Protein AF-0000000068721969 (afdb_homodimer)

Structure (mmCIF, N/CA/C/O backbone):
data_AF-0000000068721969-model_v1
#
loop_
_entity.id
_entity.type
_entity.pdbx_description
1 polymer 'PadR family transcriptional regulator'
#
loop_
_atom_site.group_PDB
_atom_site.id
_atom_site.type_symbol
_atom_site.label_atom_id
_atom_site.label_alt_id
_atom_site.label_comp_id
_atom_site.label_asym_id
_atom_site.label_entity_id
_atom_site.label_seq_id
_atom_site.pdbx_PDB_ins_code
_atom_site.Cartn_x
_atom_site.Cartn_y
_atom_site.Cartn_z
_atom_site.occupancy
_atom_site.B_iso_or_equiv
_atom_site.auth_seq_id
_atom_site.auth_comp_id
_atom_site.auth_asym_id
_atom_site.auth_atom_id
_atom_site.pdbx_PDB_model_num
ATOM 1 N N . MET A 1 1 ? 1.372 -4.543 -14.047 1 62.53 1 MET A N 1
ATOM 2 C CA . MET A 1 1 ? 2.584 -5.344 -13.906 1 62.53 1 MET A CA 1
ATOM 3 C C . MET A 1 1 ? 2.264 -6.711 -13.305 1 62.53 1 MET A C 1
ATOM 5 O O . MET A 1 1 ? 2.688 -7.738 -13.828 1 62.53 1 MET A O 1
ATOM 9 N N . SER A 1 2 ? 1.197 -6.68 -12.508 1 84.44 2 SER A N 1
ATOM 10 C CA . SER A 1 2 ? 0.923 -7.945 -11.836 1 84.44 2 SER A CA 1
ATOM 11 C C . SER A 1 2 ? 0.173 -8.906 -12.758 1 84.44 2 SER A C 1
ATOM 13 O O . SER A 1 2 ? 0.454 -10.109 -12.766 1 84.44 2 SER A O 1
ATOM 15 N N . MET A 1 3 ? -0.335 -8.258 -13.805 1 93.56 3 MET A N 1
ATOM 16 C CA . MET A 1 3 ? -1.184 -9.117 -14.625 1 93.56 3 MET A CA 1
ATOM 17 C C . MET A 1 3 ? -0.345 -9.938 -15.602 1 93.56 3 MET A C 1
ATOM 19 O O . MET A 1 3 ? -0.594 -11.133 -15.789 1 93.56 3 MET A O 1
ATOM 23 N N . LYS A 1 4 ? 0.625 -9.297 -16.188 1 96.12 4 LYS A N 1
ATOM 24 C CA . LYS A 1 4 ? 1.503 -10.016 -17.094 1 96.12 4 LYS A CA 1
ATOM 25 C C . LYS A 1 4 ? 2.232 -11.148 -16.391 1 96.12 4 LYS A C 1
ATOM 27 O O . LYS A 1 4 ? 2.379 -12.242 -16.953 1 96.12 4 LYS A O 1
ATOM 32 N N . LEU A 1 5 ? 2.658 -10.898 -15.227 1 96.44 5 LEU A N 1
ATOM 33 C CA . LEU A 1 5 ? 3.33 -11.938 -14.453 1 96.44 5 LEU A CA 1
ATOM 34 C C . LEU A 1 5 ? 2.4 -13.117 -14.195 1 96.44 5 LEU A C 1
ATOM 36 O O . LEU A 1 5 ? 2.795 -14.273 -14.375 1 96.44 5 LEU A O 1
ATOM 40 N N . VAL A 1 6 ? 1.178 -12.797 -13.836 1 96.31 6 VAL A N 1
ATOM 41 C CA . VAL A 1 6 ? 0.205 -13.828 -13.5 1 96.31 6 VAL A CA 1
ATOM 42 C C . VAL A 1 6 ? -0.125 -14.656 -14.734 1 96.31 6 VAL A C 1
ATOM 44 O O . VAL A 1 6 ? -0.124 -15.891 -14.688 1 96.31 6 VAL A O 1
ATOM 47 N N . ILE A 1 7 ? -0.288 -13.961 -15.828 1 97.19 7 ILE A N 1
ATOM 48 C CA . ILE A 1 7 ? -0.612 -14.648 -17.078 1 97.19 7 ILE A CA 1
ATOM 49 C C . ILE A 1 7 ? 0.53 -15.586 -17.453 1 97.19 7 ILE A C 1
ATOM 51 O O . ILE A 1 7 ? 0.309 -16.781 -17.719 1 97.19 7 ILE A O 1
ATOM 55 N N . LEU A 1 8 ? 1.706 -15.078 -17.531 1 98 8 LEU A N 1
ATOM 56 C CA . LEU A 1 8 ? 2.871 -15.859 -17.922 1 98 8 LEU A CA 1
ATOM 57 C C . LEU A 1 8 ? 3.105 -17.016 -16.953 1 98 8 LEU A C 1
ATOM 59 O O . LEU A 1 8 ? 3.445 -18.125 -17.375 1 98 8 LEU A O 1
ATOM 63 N N . GLY A 1 9 ? 2.92 -16.719 -15.664 1 97.19 9 GLY A N 1
ATOM 64 C CA . GLY A 1 9 ? 3.059 -17.781 -14.672 1 97.19 9 GLY A CA 1
ATOM 65 C C . GLY A 1 9 ? 2.086 -18.922 -14.875 1 97.19 9 GLY A C 1
ATOM 66 O O . GLY A 1 9 ? 2.469 -20.094 -14.781 1 97.19 9 GLY A O 1
ATOM 67 N N . LEU A 1 10 ? 0.879 -18.609 -15.188 1 97 10 LEU A N 1
ATOM 68 C CA . LEU A 1 10 ? -0.131 -19.641 -15.398 1 97 10 LEU A CA 1
ATOM 69 C C . LEU A 1 10 ? 0.129 -20.391 -16.703 1 97 10 LEU A C 1
ATOM 71 O O . LEU A 1 10 ? -0.095 -21.609 -16.781 1 97 10 LEU A O 1
ATOM 75 N N . LEU A 1 11 ? 0.646 -19.719 -17.703 1 97.81 11 LEU A N 1
ATOM 76 C CA . LEU A 1 11 ? 0.947 -20.375 -18.969 1 97.81 11 LEU A CA 1
ATOM 77 C C . LEU A 1 11 ? 2.145 -21.312 -18.828 1 97.81 11 LEU A C 1
ATOM 79 O O . LEU A 1 11 ? 2.293 -22.25 -19.609 1 97.81 11 LEU A O 1
ATOM 83 N N . LEU A 1 12 ? 3.018 -21.031 -17.906 1 96.94 12 LEU A N 1
ATOM 84 C CA . LEU A 1 12 ? 4.125 -21.938 -17.625 1 96.94 12 LEU A CA 1
ATOM 85 C C . LEU A 1 12 ? 3.609 -23.281 -17.109 1 96.94 12 LEU A C 1
ATOM 87 O O . LEU A 1 12 ? 4.27 -24.312 -17.281 1 96.94 12 LEU A O 1
ATOM 91 N N . GLU A 1 13 ? 2.418 -23.234 -16.5 1 95.75 13 GLU A N 1
ATOM 92 C CA . GLU A 1 13 ? 1.798 -24.469 -16.016 1 95.75 13 GLU A CA 1
ATOM 93 C C . GLU A 1 13 ? 1.143 -25.25 -17.156 1 95.75 13 GLU A C 1
ATOM 95 O O . GLU A 1 13 ? 0.809 -26.422 -17 1 95.75 13 GLU A O 1
ATOM 100 N N . GLY A 1 14 ? 0.93 -24.594 -18.328 1 96.19 14 GLY A N 1
ATOM 101 C CA . GLY A 1 14 ? 0.31 -25.172 -19.5 1 96.19 14 GLY A CA 1
ATOM 102 C C . GLY A 1 14 ? -0.407 -24.156 -20.359 1 96.19 14 GLY A C 1
ATOM 103 O O . GLY A 1 14 ? -0.713 -23.047 -19.906 1 96.19 14 GLY A O 1
ATOM 104 N N . ASP A 1 15 ? -0.637 -24.594 -21.609 1 96.88 15 ASP A N 1
ATOM 105 C CA . ASP A 1 15 ? -1.361 -23.734 -22.531 1 96.88 15 ASP A CA 1
ATOM 106 C C . ASP A 1 15 ? -2.773 -23.453 -22.031 1 96.88 15 ASP A C 1
ATOM 108 O O . ASP A 1 15 ? -3.439 -24.344 -21.5 1 96.88 15 ASP A O 1
ATOM 112 N N . LYS A 1 16 ? -3.168 -22.188 -22.141 1 95.94 16 LYS A N 1
ATOM 113 C CA . LYS A 1 16 ? -4.477 -21.797 -21.625 1 95.94 16 LYS A CA 1
ATOM 114 C C . LYS A 1 16 ? -5.078 -20.672 -22.453 1 95.94 16 LYS A C 1
ATOM 116 O O . LYS A 1 16 ? -4.352 -19.906 -23.094 1 95.94 16 LYS A O 1
ATOM 121 N N . HIS A 1 17 ? -6.359 -20.609 -22.5 1 94.19 17 HIS A N 1
ATOM 122 C CA . HIS A 1 17 ? -7.016 -19.422 -23.047 1 94.19 17 HIS A CA 1
ATOM 123 C C . HIS A 1 17 ? -7.355 -18.438 -21.938 1 94.19 17 HIS A C 1
ATOM 125 O O . HIS A 1 17 ? -7.336 -18.781 -20.75 1 94.19 17 HIS A O 1
ATOM 131 N N . PRO A 1 18 ? -7.645 -17.203 -22.297 1 93.75 18 PRO A N 1
ATOM 132 C CA . PRO A 1 18 ? -7.875 -16.141 -21.328 1 93.75 18 PRO A CA 1
ATOM 133 C C . PRO A 1 18 ? -8.984 -16.484 -20.328 1 93.75 18 PRO A C 1
ATOM 135 O O . PRO A 1 18 ? -8.859 -16.188 -19.141 1 93.75 18 PRO A O 1
ATOM 138 N N . TYR A 1 19 ? -9.945 -17.125 -20.734 1 92.5 19 TYR A N 1
ATOM 139 C CA . TYR A 1 19 ? -11.047 -17.5 -19.859 1 92.5 19 TYR A CA 1
ATOM 140 C C . TYR A 1 19 ? -10.57 -18.453 -18.766 1 92.5 19 TYR A C 1
ATOM 142 O O . TYR A 1 19 ? -10.977 -18.344 -17.609 1 92.5 19 TYR A O 1
ATOM 150 N N . GLU A 1 20 ? -9.883 -19.406 -19.141 1 94.12 20 GLU A N 1
ATOM 151 C CA . GLU A 1 20 ? -9.32 -20.375 -18.188 1 94.12 20 GLU A CA 1
ATOM 152 C C . GLU A 1 20 ? -8.422 -19.672 -17.172 1 94.12 20 GLU A C 1
ATOM 154 O O . GLU A 1 20 ? -8.461 -19.984 -15.984 1 94.12 20 GLU A O 1
ATOM 159 N N . VAL A 1 21 ? -7.637 -18.734 -17.641 1 95.12 21 VAL A N 1
ATOM 160 C CA . VAL A 1 21 ? -6.766 -17.969 -16.766 1 95.12 21 VAL A CA 1
ATOM 161 C C . VAL A 1 21 ? -7.605 -17.203 -15.742 1 95.12 21 VAL A C 1
ATOM 163 O O . VAL A 1 21 ? -7.312 -17.219 -14.547 1 95.12 21 VAL A O 1
ATOM 166 N N . GLN A 1 22 ? -8.594 -16.578 -16.219 1 93.38 22 GLN A N 1
ATOM 167 C CA . GLN A 1 22 ? -9.492 -15.852 -15.328 1 93.38 22 GLN A CA 1
ATOM 168 C C . GLN A 1 22 ? -10.109 -16.766 -14.281 1 93.38 22 GLN A C 1
ATOM 170 O O . GLN A 1 22 ? -10.227 -16.406 -13.117 1 93.38 22 GLN A O 1
ATOM 175 N N . HIS A 1 23 ? -10.484 -17.953 -14.695 1 93.88 23 HIS A N 1
ATOM 176 C CA . HIS A 1 23 ? -11.094 -18.938 -13.812 1 93.88 23 HIS A CA 1
ATOM 177 C C . HIS A 1 23 ? -10.109 -19.375 -12.734 1 93.88 23 HIS A C 1
ATOM 179 O O . HIS A 1 23 ? -10.477 -19.469 -11.555 1 93.88 23 HIS A O 1
ATOM 185 N N . ILE A 1 24 ? -8.906 -19.641 -13.125 1 94.19 24 ILE A N 1
ATOM 186 C CA . ILE A 1 24 ? -7.883 -20.094 -12.188 1 94.19 24 ILE A CA 1
ATOM 187 C C . ILE A 1 24 ? -7.605 -18.984 -11.172 1 94.19 24 ILE A C 1
ATOM 189 O O . ILE A 1 24 ? -7.477 -19.25 -9.977 1 94.19 24 ILE A O 1
ATOM 193 N N . MET A 1 25 ? -7.527 -17.766 -11.609 1 93.56 25 MET A N 1
ATOM 194 C CA . MET A 1 25 ? -7.297 -16.625 -10.711 1 93.56 25 MET A CA 1
ATOM 195 C C . MET A 1 25 ? -8.398 -16.547 -9.664 1 93.56 25 MET A C 1
ATOM 197 O O . MET A 1 25 ? -8.125 -16.266 -8.492 1 93.56 25 MET A O 1
ATOM 201 N N . LYS A 1 26 ? -9.602 -16.797 -10.086 1 91.94 26 LYS A N 1
ATOM 202 C CA . LYS A 1 26 ? -10.742 -16.781 -9.172 1 91.94 26 LYS A CA 1
ATOM 203 C C . LYS A 1 26 ? -10.688 -17.953 -8.195 1 91.94 26 LYS A C 1
ATOM 205 O O . LYS A 1 26 ? -10.898 -17.781 -6.996 1 91.94 26 LYS A O 1
ATOM 210 N N . GLU A 1 27 ? -10.414 -19.078 -8.75 1 91.94 27 GLU A N 1
ATOM 211 C CA . GLU A 1 27 ? -10.352 -20.297 -7.945 1 91.94 27 GLU A CA 1
ATOM 212 C C . GLU A 1 27 ? -9.273 -20.188 -6.867 1 91.94 27 GLU A C 1
ATOM 214 O O . GLU A 1 27 ? -9.477 -20.625 -5.734 1 91.94 27 GLU A O 1
ATOM 219 N N . ARG A 1 28 ? -8.172 -19.562 -7.27 1 90.5 28 ARG A N 1
ATOM 220 C CA . ARG A 1 28 ? -7.055 -19.406 -6.34 1 90.5 28 ARG A CA 1
ATOM 221 C C . ARG A 1 28 ? -7.203 -18.141 -5.512 1 90.5 28 ARG A C 1
ATOM 223 O O . ARG A 1 28 ? -6.301 -17.766 -4.758 1 90.5 28 ARG A O 1
ATOM 230 N N . GLN A 1 29 ? -8.305 -17.438 -5.676 1 90.06 29 GLN A N 1
ATOM 231 C CA . GLN A 1 29 ? -8.641 -16.234 -4.93 1 90.06 29 GLN A CA 1
ATOM 232 C C . GLN A 1 29 ? -7.52 -15.203 -5.008 1 90.06 29 GLN A C 1
ATOM 234 O O . GLN A 1 29 ? -7.219 -14.523 -4.023 1 90.06 29 GLN A O 1
ATOM 239 N N . MET A 1 30 ? -6.895 -15.109 -6.18 1 90.19 30 MET A N 1
ATOM 240 C CA . MET A 1 30 ? -5.754 -14.211 -6.336 1 90.19 30 MET A CA 1
ATOM 241 C C . MET A 1 30 ? -6.195 -12.75 -6.246 1 90.19 30 MET A C 1
ATOM 243 O O . MET A 1 30 ? -5.402 -11.883 -5.875 1 90.19 30 MET A O 1
ATOM 247 N N . ASP A 1 31 ? -7.438 -12.516 -6.465 1 88.12 31 ASP A N 1
ATOM 248 C CA . ASP A 1 31 ? -7.969 -11.156 -6.426 1 88.12 31 ASP A CA 1
ATOM 249 C C . ASP A 1 31 ? -8.008 -10.617 -4.996 1 88.12 31 ASP A C 1
ATOM 251 O O . ASP A 1 31 ? -8.156 -9.414 -4.781 1 88.12 31 ASP A O 1
ATOM 255 N N . CYS A 1 32 ? -7.848 -11.469 -4.066 1 87.44 32 CYS A N 1
ATOM 256 C CA . CYS A 1 32 ? -7.898 -11.07 -2.664 1 87.44 32 CYS A CA 1
ATOM 257 C C . CYS A 1 32 ? -6.559 -10.492 -2.215 1 87.44 32 CYS A C 1
ATOM 259 O O . CYS A 1 32 ? -6.484 -9.812 -1.192 1 87.44 32 CYS A O 1
ATOM 261 N N . TYR A 1 33 ? -5.508 -10.727 -3.041 1 88.88 33 TYR A N 1
ATOM 262 C CA . TYR A 1 33 ? -4.215 -10.266 -2.541 1 88.88 33 TYR A CA 1
ATOM 263 C C . TYR A 1 33 ? -3.357 -9.719 -3.674 1 88.88 33 TYR A C 1
ATOM 265 O O . TYR A 1 33 ? -2.244 -9.242 -3.441 1 88.88 33 TYR A O 1
ATOM 273 N N . ILE A 1 34 ? -3.812 -9.812 -4.863 1 89.56 34 ILE A N 1
ATOM 274 C CA . ILE A 1 34 ? -3.15 -9.195 -6.008 1 89.56 34 ILE A CA 1
ATOM 275 C C . ILE A 1 34 ? -4.078 -8.164 -6.645 1 89.56 34 ILE A C 1
ATOM 277 O O . ILE A 1 34 ? -5.238 -8.461 -6.934 1 89.56 34 ILE A O 1
ATOM 281 N N . LYS A 1 35 ? -3.523 -6.984 -6.82 1 85.31 35 LYS A N 1
ATOM 282 C CA . LYS A 1 35 ? -4.324 -5.902 -7.391 1 85.31 35 LYS A CA 1
ATOM 283 C C . LYS A 1 35 ? -4.273 -5.926 -8.914 1 85.31 35 LYS A C 1
ATOM 285 O O . LYS A 1 35 ? -3.193 -5.852 -9.508 1 85.31 35 LYS A O 1
ATOM 290 N N . TYR A 1 36 ? -5.426 -6.066 -9.562 1 84.06 36 TYR A N 1
ATOM 291 C CA . TYR A 1 36 ? -5.516 -5.918 -11.008 1 84.06 36 TYR A CA 1
ATOM 292 C C . TYR A 1 36 ? -6.809 -5.215 -11.406 1 84.06 36 TYR A C 1
ATOM 294 O O . TYR A 1 36 ? -7.812 -5.297 -10.695 1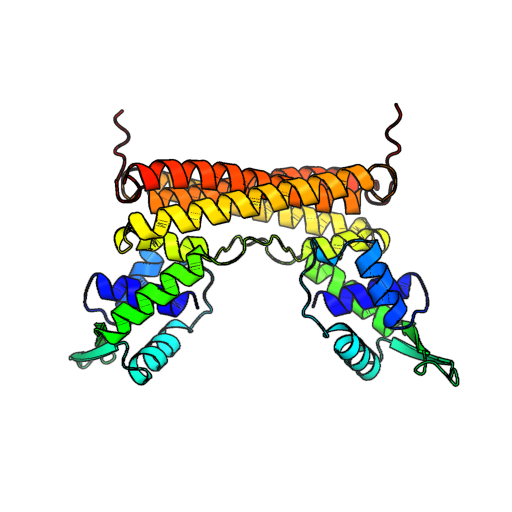 84.06 36 TYR A O 1
ATOM 302 N N . ALA A 1 37 ? -6.699 -4.434 -12.383 1 78.38 37 ALA A N 1
ATOM 303 C CA . ALA A 1 37 ? -7.863 -3.738 -12.922 1 78.38 37 ALA A CA 1
ATOM 304 C C . ALA A 1 37 ? -8.781 -4.703 -13.664 1 78.38 37 ALA A C 1
ATOM 306 O O . ALA A 1 37 ? -8.312 -5.617 -14.344 1 78.38 37 ALA A O 1
ATOM 307 N N . LYS A 1 38 ? -10.117 -4.375 -13.484 1 75.56 38 LYS A N 1
ATOM 308 C CA . LYS A 1 38 ? -11.102 -5.16 -14.219 1 75.56 38 LYS A CA 1
ATOM 309 C C . LYS A 1 38 ? -10.883 -5.043 -15.727 1 75.56 38 LYS A C 1
ATOM 311 O O . LYS A 1 38 ? -10.68 -3.941 -16.25 1 75.56 38 LYS A O 1
ATOM 316 N N . GLY A 1 39 ? -10.805 -6.051 -16.391 1 78.75 39 GLY A N 1
ATOM 317 C CA . GLY A 1 39 ? -10.695 -6.02 -17.844 1 78.75 39 GLY A CA 1
ATOM 318 C C . GLY A 1 39 ? -9.258 -5.965 -18.328 1 78.75 39 GLY A C 1
ATOM 319 O O . GLY A 1 39 ? -9.008 -5.93 -19.531 1 78.75 39 GLY A O 1
ATOM 320 N N . SER A 1 40 ? -8.367 -5.91 -17.469 1 88.44 40 SER A N 1
ATOM 321 C CA . SER A 1 40 ? -6.973 -5.773 -17.875 1 88.44 40 SER A CA 1
ATOM 322 C C . SER A 1 40 ? -6.43 -7.082 -18.438 1 88.44 40 SER A C 1
ATOM 324 O O . SER A 1 40 ? -5.398 -7.094 -19.109 1 88.44 40 SER A O 1
ATOM 326 N N . LEU A 1 41 ? -7.098 -8.102 -18.203 1 92.88 41 LEU A N 1
ATOM 327 C CA . LEU A 1 41 ? -6.602 -9.422 -18.562 1 92.88 41 LEU A CA 1
ATOM 328 C C . LEU A 1 41 ? -6.445 -9.555 -20.062 1 92.88 41 LEU A C 1
ATOM 330 O O . LEU A 1 41 ? -5.375 -9.922 -20.562 1 92.88 41 LEU A O 1
ATOM 334 N N . TYR A 1 42 ? -7.445 -9.25 -20.797 1 91.31 42 TYR A N 1
ATOM 335 C CA . TYR A 1 42 ? -7.43 -9.43 -22.25 1 91.31 42 TYR A CA 1
ATOM 336 C C . TYR A 1 42 ? -6.438 -8.477 -22.891 1 91.31 42 TYR A C 1
ATOM 338 O O . TYR A 1 42 ? -5.754 -8.852 -23.859 1 91.31 42 TYR A O 1
ATOM 346 N N . TYR A 1 43 ? -6.426 -7.336 -22.375 1 93.62 43 TYR A N 1
ATOM 347 C CA . TYR A 1 43 ? -5.438 -6.379 -22.859 1 93.62 43 TYR A CA 1
ATOM 348 C C . TYR A 1 43 ? -4.02 -6.891 -22.625 1 93.62 43 TYR A C 1
ATOM 350 O O . TYR A 1 43 ? -3.156 -6.762 -23.5 1 93.62 43 TYR A O 1
ATOM 358 N N . ALA A 1 44 ? -3.805 -7.391 -21.516 1 96.12 44 ALA A N 1
ATOM 359 C CA . ALA A 1 44 ? -2.488 -7.934 -21.188 1 96.12 44 ALA A CA 1
ATOM 360 C C . ALA A 1 44 ? -2.127 -9.086 -22.125 1 96.12 44 ALA A C 1
ATOM 362 O O . ALA A 1 44 ? -0.978 -9.211 -22.547 1 96.12 44 ALA A O 1
ATOM 363 N N . PHE A 1 45 ? -3.076 -9.93 -22.469 1 95.62 45 PHE A N 1
ATOM 364 C CA . PHE A 1 45 ? -2.844 -11 -23.438 1 95.62 45 PHE A CA 1
ATOM 365 C C . PHE A 1 45 ? -2.424 -10.438 -24.781 1 95.62 45 PHE A C 1
ATOM 367 O O . PHE A 1 45 ? -1.479 -10.93 -25.406 1 95.62 45 PHE A O 1
ATOM 374 N N . GLU A 1 46 ? -3.168 -9.469 -25.203 1 94.5 46 GLU A N 1
ATOM 375 C CA . GLU A 1 46 ? -2.855 -8.836 -26.484 1 94.5 46 GLU A CA 1
ATOM 376 C C . GLU A 1 46 ? -1.437 -8.273 -26.484 1 94.5 46 GLU A C 1
ATOM 378 O O . GLU A 1 46 ? -0.688 -8.461 -27.438 1 94.5 46 GLU A O 1
ATOM 383 N N . GLN A 1 47 ? -1.062 -7.578 -25.438 1 96.88 47 GLN A N 1
ATOM 384 C CA . GLN A 1 47 ? 0.264 -6.98 -25.328 1 96.88 47 GLN A CA 1
ATOM 385 C C . GLN A 1 47 ? 1.351 -8.055 -25.328 1 96.88 47 GLN A C 1
ATOM 387 O O . GLN A 1 47 ? 2.381 -7.898 -25.984 1 96.88 47 GLN A O 1
ATOM 392 N N . LEU A 1 48 ? 1.133 -9.117 -24.594 1 97.88 48 LEU A N 1
ATOM 393 C CA . LEU A 1 48 ? 2.105 -10.203 -24.5 1 97.88 48 LEU A CA 1
ATOM 394 C C . LEU A 1 48 ? 2.287 -10.883 -25.859 1 97.88 48 LEU A C 1
ATOM 396 O O . LEU A 1 48 ? 3.398 -11.281 -26.219 1 97.88 48 LEU A O 1
ATOM 400 N N . GLU A 1 49 ? 1.208 -11.062 -26.594 1 96.81 49 GLU A N 1
ATOM 401 C CA . GLU A 1 49 ? 1.28 -11.641 -27.938 1 96.81 49 GLU A CA 1
ATOM 402 C C . GLU A 1 49 ? 2.068 -10.742 -28.875 1 96.81 49 GLU A C 1
ATOM 404 O O . GLU A 1 49 ? 2.934 -11.211 -29.625 1 96.81 49 GLU A O 1
ATOM 409 N N . LYS A 1 50 ? 1.745 -9.453 -28.828 1 96.94 50 LYS A N 1
ATOM 410 C CA . LYS A 1 50 ? 2.426 -8.477 -29.672 1 96.94 50 LYS A CA 1
ATOM 411 C C . LYS A 1 50 ? 3.924 -8.453 -29.375 1 96.94 50 LYS A C 1
ATOM 413 O O . LYS A 1 50 ? 4.734 -8.242 -30.281 1 96.94 50 LYS A O 1
ATOM 418 N N . GLN A 1 51 ? 4.324 -8.688 -28.125 1 96.94 51 GLN A N 1
ATOM 419 C CA . GLN A 1 51 ? 5.715 -8.664 -27.703 1 96.94 51 GLN A CA 1
ATOM 420 C C . GLN A 1 51 ? 6.41 -9.992 -28.016 1 96.94 51 GLN A C 1
ATOM 422 O O . GLN A 1 51 ? 7.613 -10.133 -27.797 1 96.94 51 GLN A O 1
ATOM 427 N N . GLY A 1 52 ? 5.613 -10.977 -28.484 1 97.56 52 GLY A N 1
ATOM 428 C CA . GLY A 1 52 ? 6.168 -12.273 -28.812 1 97.56 52 GLY A CA 1
ATOM 429 C C . GLY A 1 52 ? 6.398 -13.156 -27.594 1 97.56 52 GLY A C 1
ATOM 430 O O . GLY A 1 52 ? 7.109 -14.156 -27.672 1 97.56 52 GLY A O 1
ATOM 431 N N . ALA A 1 53 ? 5.859 -12.773 -26.438 1 98.38 53 ALA A N 1
ATOM 432 C CA . ALA A 1 53 ? 6.043 -13.531 -25.203 1 98.38 53 ALA A CA 1
ATOM 433 C C . ALA A 1 53 ? 5.133 -14.75 -25.172 1 98.38 53 ALA A C 1
ATOM 435 O O . ALA A 1 53 ? 5.406 -15.719 -24.469 1 98.38 53 ALA A O 1
ATOM 436 N N . ILE A 1 54 ? 3.988 -14.625 -25.922 1 98.12 54 ILE A N 1
ATOM 437 C CA . ILE A 1 54 ? 3.08 -15.758 -26.078 1 98.12 54 ILE A CA 1
ATOM 438 C C . ILE A 1 54 ? 2.648 -15.867 -27.547 1 98.12 54 ILE A C 1
ATOM 440 O O . ILE A 1 54 ? 2.787 -14.906 -28.312 1 98.12 54 ILE A O 1
ATOM 444 N N . HIS A 1 55 ? 2.225 -17.016 -28 1 96.38 55 HIS A N 1
ATOM 445 C CA . HIS A 1 55 ? 1.682 -17.188 -29.344 1 96.38 55 HIS A CA 1
ATOM 446 C C . HIS A 1 55 ? 0.434 -18.062 -29.328 1 96.38 55 HIS A C 1
ATOM 448 O O . HIS A 1 55 ? 0.219 -18.828 -28.375 1 96.38 55 HIS A O 1
ATOM 454 N N . ILE A 1 56 ? -0.337 -17.891 -30.359 1 93 56 ILE A N 1
ATOM 455 C CA . ILE A 1 56 ? -1.575 -18.656 -30.5 1 93 56 ILE A CA 1
ATOM 456 C C . ILE A 1 56 ? -1.264 -20.047 -31.016 1 93 56 ILE A C 1
ATOM 458 O O . ILE A 1 56 ? -0.525 -20.219 -31.984 1 93 56 ILE A O 1
ATOM 462 N N . THR A 1 57 ? -1.699 -21.016 -30.328 1 87.75 57 THR A N 1
ATOM 463 C CA . THR A 1 57 ? -1.492 -22.391 -30.797 1 87.75 57 THR A CA 1
ATOM 464 C C . THR A 1 57 ? -2.727 -22.906 -31.531 1 87.75 57 THR A C 1
ATOM 466 O O . THR A 1 57 ? -2.607 -23.625 -32.531 1 87.75 57 THR A O 1
ATOM 469 N N . ASN A 1 58 ? -3.906 -22.688 -30.969 1 81.69 58 ASN A N 1
ATOM 470 C CA . ASN A 1 58 ? -5.145 -23.203 -31.547 1 81.69 58 ASN A CA 1
ATOM 471 C C . ASN A 1 58 ? -6.312 -22.25 -31.312 1 81.69 58 ASN A C 1
ATOM 473 O O . ASN A 1 58 ? -6.332 -21.516 -30.328 1 81.69 58 ASN A O 1
ATOM 477 N N . VAL A 1 59 ? -7.004 -22.047 -32.375 1 76.56 59 VAL A N 1
ATOM 478 C CA . VAL A 1 59 ? -8.25 -21.312 -32.219 1 76.56 59 VAL A CA 1
ATOM 479 C C . VAL A 1 59 ? -9.438 -22.266 -32.344 1 76.56 59 VAL A C 1
ATOM 481 O O . VAL A 1 59 ? -9.609 -22.922 -33.375 1 76.56 59 VAL A O 1
ATOM 484 N N . ILE A 1 60 ? -9.977 -22.641 -31.188 1 70.69 60 ILE A N 1
ATOM 485 C CA . ILE A 1 60 ? -11.133 -23.531 -31.219 1 70.69 60 ILE A CA 1
ATOM 486 C C . ILE A 1 60 ? -12.398 -22.719 -31.469 1 70.69 60 ILE A C 1
ATOM 488 O O . ILE A 1 60 ? -12.727 -21.812 -30.703 1 70.69 60 ILE A O 1
ATOM 492 N N . ARG A 1 61 ? -12.906 -22.828 -32.656 1 66.44 61 ARG A N 1
ATOM 493 C CA . ARG A 1 61 ? -14.117 -22.141 -33.094 1 66.44 61 ARG A CA 1
ATOM 494 C C . ARG A 1 61 ? -15.359 -22.938 -32.75 1 66.44 61 ARG A C 1
ATOM 496 O O . ARG A 1 61 ? -15.398 -24.156 -32.969 1 66.44 61 ARG A O 1
ATOM 503 N N . ASP A 1 62 ? -15.867 -22.625 -31.656 1 61.28 62 ASP A N 1
ATOM 504 C CA . ASP A 1 62 ? -17.156 -23.266 -31.422 1 61.28 62 ASP A CA 1
ATOM 505 C C . ASP A 1 62 ? -18.312 -22.406 -31.906 1 61.28 62 ASP A C 1
ATOM 507 O O . ASP A 1 62 ? -18.219 -21.172 -31.922 1 61.28 62 ASP A O 1
ATOM 511 N N . THR A 1 63 ? -19.172 -23.031 -32.688 1 61.09 63 THR A N 1
ATOM 512 C CA . THR A 1 63 ? -20.328 -22.406 -33.312 1 61.09 63 THR A CA 1
ATOM 513 C C . THR A 1 63 ? -21.094 -21.562 -32.312 1 61.09 63 THR A C 1
ATOM 515 O O . THR A 1 63 ? -21.703 -20.547 -32.688 1 61.09 63 THR A O 1
ATOM 518 N N . ASN A 1 64 ? -21.172 -22.016 -31.094 1 60.88 64 ASN A N 1
ATOM 519 C CA . ASN A 1 64 ? -22.094 -21.359 -30.172 1 60.88 64 ASN A CA 1
ATOM 520 C C . ASN A 1 64 ? -21.344 -20.609 -29.078 1 60.88 64 ASN A C 1
ATOM 522 O O . ASN A 1 64 ? -21.953 -20.141 -28.109 1 60.88 64 ASN A O 1
ATOM 526 N N . ARG A 1 65 ? -19.953 -20.812 -29.141 1 58.31 65 ARG A N 1
ATOM 527 C CA . ARG A 1 65 ? -19.219 -20.094 -28.109 1 58.31 65 ARG A CA 1
ATOM 528 C C . ARG A 1 65 ? -18.078 -19.281 -28.719 1 58.31 65 ARG A C 1
ATOM 530 O O . ARG A 1 65 ? -17.594 -19.609 -29.797 1 58.31 65 ARG A O 1
ATOM 537 N N . PRO A 1 66 ? -17.875 -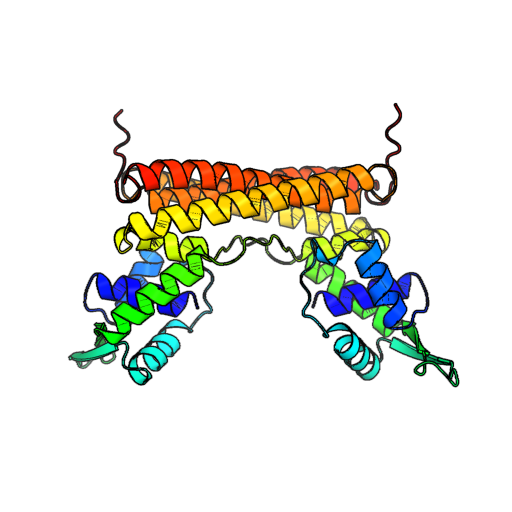18.109 -28.219 1 59.56 66 PRO A N 1
ATOM 538 C CA . PRO A 1 66 ? -16.75 -17.312 -28.703 1 59.56 66 PRO A CA 1
ATOM 539 C C . PRO A 1 66 ? -15.484 -18.141 -28.922 1 59.56 66 PRO A C 1
ATOM 541 O O . PRO A 1 66 ? -15.289 -19.156 -28.25 1 59.56 66 PRO A O 1
ATOM 544 N N . ASP A 1 67 ? -14.797 -17.859 -30.031 1 64.5 67 ASP A N 1
ATOM 545 C CA . ASP A 1 67 ? -13.547 -18.516 -30.359 1 64.5 67 ASP A CA 1
ATOM 546 C C . ASP A 1 67 ? -12.617 -18.578 -29.156 1 64.5 67 ASP A C 1
ATOM 548 O O . ASP A 1 67 ? -12.484 -17.594 -28.422 1 64.5 67 ASP A O 1
ATOM 552 N N . LYS A 1 68 ? -12.398 -19.766 -28.656 1 79.44 68 LYS A N 1
ATOM 553 C CA . LYS A 1 68 ? -11.422 -19.938 -27.578 1 79.44 68 LYS A CA 1
ATOM 554 C C . LYS A 1 68 ? -10 -20.016 -28.141 1 79.44 68 LYS A C 1
ATOM 556 O O . LYS A 1 68 ? -9.656 -20.953 -28.859 1 79.44 68 LYS A O 1
ATOM 561 N N . THR A 1 69 ? -9.281 -18.984 -28.078 1 89 69 THR A N 1
ATOM 562 C CA . THR A 1 69 ? -7.891 -18.891 -28.5 1 89 69 THR A CA 1
ATOM 563 C C . THR A 1 69 ? -6.965 -19.422 -27.406 1 89 69 THR A C 1
ATOM 565 O O . THR A 1 69 ? -6.984 -18.922 -26.266 1 89 69 THR A O 1
ATOM 568 N N . ILE A 1 70 ? -6.27 -20.5 -27.719 1 94.94 70 ILE A N 1
ATOM 569 C CA . ILE A 1 70 ? -5.332 -21.094 -26.766 1 94.94 70 ILE A CA 1
ATOM 570 C C . ILE A 1 70 ? -3.943 -20.484 -26.969 1 94.94 70 ILE A C 1
ATOM 572 O O . ILE A 1 70 ? -3.455 -20.406 -28.094 1 94.94 70 ILE A O 1
ATOM 576 N N . PHE A 1 71 ? -3.328 -20.094 -25.828 1 97.12 71 PHE A N 1
ATOM 577 C CA . PHE A 1 71 ? -2.027 -19.438 -25.906 1 97.12 71 PHE A CA 1
ATOM 578 C C . PHE A 1 71 ? -0.944 -20.328 -25.297 1 97.12 71 PHE A C 1
ATOM 580 O O . PHE A 1 71 ? -1.192 -21.031 -24.312 1 97.12 71 PHE A O 1
ATOM 587 N N . HIS A 1 72 ? 0.242 -20.266 -25.969 1 97.62 72 HIS A N 1
ATOM 588 C CA . HIS A 1 72 ? 1.46 -20.922 -25.5 1 97.62 72 HIS A CA 1
ATOM 589 C C . HIS A 1 72 ? 2.537 -19.891 -25.172 1 97.62 72 HIS A C 1
ATOM 591 O O . HIS A 1 72 ? 2.725 -18.922 -25.906 1 97.62 72 HIS A O 1
ATOM 597 N N . ILE A 1 73 ? 3.188 -20.078 -24.047 1 98.06 73 ILE A N 1
ATOM 598 C CA . ILE A 1 73 ? 4.281 -19.188 -23.672 1 98.06 73 ILE A CA 1
ATOM 599 C C . ILE A 1 73 ? 5.531 -19.531 -24.484 1 98.06 73 ILE A C 1
ATOM 601 O O . ILE A 1 73 ? 5.844 -20.703 -24.688 1 98.06 73 ILE A O 1
ATOM 605 N N . THR A 1 74 ? 6.25 -18.547 -24.969 1 98.19 74 THR A N 1
ATOM 606 C CA . THR A 1 74 ? 7.473 -18.719 -25.75 1 98.19 74 THR A CA 1
ATOM 607 C C . THR A 1 74 ? 8.703 -18.656 -24.844 1 98.19 74 THR A C 1
ATOM 609 O O . THR A 1 74 ? 8.578 -18.438 -23.641 1 98.19 74 THR A O 1
ATOM 612 N N . GLU A 1 75 ? 9.898 -18.906 -25.531 1 98 75 GLU A N 1
ATOM 613 C CA . GLU A 1 75 ? 11.141 -18.734 -24.781 1 98 75 GLU A CA 1
ATOM 614 C C . GLU A 1 75 ? 11.32 -17.281 -24.328 1 98 75 GLU A C 1
ATOM 616 O O . GLU A 1 75 ? 11.805 -17.031 -23.219 1 98 75 GLU A O 1
ATOM 621 N N . GLU A 1 76 ? 10.891 -16.422 -25.141 1 97.88 76 GLU A N 1
ATOM 622 C CA . GLU A 1 76 ? 10.93 -15.008 -24.781 1 97.88 76 GLU A CA 1
ATOM 623 C C . GLU A 1 76 ? 9.984 -14.719 -23.609 1 97.88 76 GLU A C 1
ATOM 625 O O . GLU A 1 76 ? 10.297 -13.906 -22.734 1 97.88 76 GLU A O 1
ATOM 630 N N . GLY A 1 77 ? 8.859 -15.359 -23.594 1 98.19 77 GLY A N 1
ATOM 631 C CA . GLY A 1 77 ? 7.91 -15.219 -22.5 1 98.19 77 GLY A CA 1
ATOM 632 C C . GLY A 1 77 ? 8.453 -15.742 -21.172 1 98.19 77 GLY A C 1
ATOM 633 O O . GLY A 1 77 ? 8.227 -15.133 -20.125 1 98.19 77 GLY A O 1
ATOM 634 N N . LYS A 1 78 ? 9.188 -16.828 -21.297 1 97.56 78 LYS A N 1
ATOM 635 C CA . LYS A 1 78 ? 9.789 -17.406 -20.094 1 97.56 78 LYS A CA 1
ATOM 636 C C . LYS A 1 78 ? 10.828 -16.453 -19.5 1 97.56 78 LYS A C 1
ATOM 638 O O . LYS A 1 78 ? 10.883 -16.266 -18.281 1 97.56 78 LYS A O 1
ATOM 643 N N . LYS A 1 79 ? 11.57 -15.844 -20.359 1 96.75 79 LYS A N 1
ATOM 644 C CA . LYS A 1 79 ? 12.562 -14.867 -19.922 1 96.75 79 LYS A CA 1
ATOM 645 C C . LYS A 1 79 ? 11.891 -13.648 -19.297 1 96.75 79 LYS A C 1
ATOM 647 O O . LYS A 1 79 ? 12.328 -13.156 -18.25 1 96.75 79 LYS A O 1
ATOM 652 N N . LEU A 1 80 ? 10.867 -13.227 -19.922 1 97.25 80 LEU A N 1
ATOM 653 C CA . LEU A 1 80 ? 10.117 -12.086 -19.422 1 97.25 80 LEU A CA 1
ATOM 654 C C . LEU A 1 80 ? 9.508 -12.406 -18.047 1 97.25 80 LEU A C 1
ATOM 656 O O . LEU A 1 80 ? 9.555 -11.578 -17.141 1 97.25 80 LEU A O 1
ATOM 660 N N . PHE A 1 81 ? 8.984 -13.609 -17.953 1 97.31 81 PHE A N 1
ATOM 661 C CA . PHE A 1 81 ? 8.422 -14.055 -16.672 1 97.31 81 PHE A CA 1
ATOM 662 C C . PHE A 1 81 ? 9.453 -13.953 -15.562 1 97.31 81 PHE A C 1
ATOM 664 O O . PHE A 1 81 ? 9.172 -13.391 -14.5 1 97.31 81 PHE A O 1
ATOM 671 N N . HIS A 1 82 ? 10.562 -14.453 -15.859 1 95.25 82 HIS A N 1
ATOM 672 C CA . HIS A 1 82 ? 11.617 -14.469 -14.844 1 95.25 82 HIS A CA 1
ATOM 673 C C . HIS A 1 82 ? 12.023 -13.055 -14.453 1 95.25 82 HIS A C 1
ATOM 675 O O . HIS A 1 82 ? 12.203 -12.766 -13.266 1 95.25 82 HIS A O 1
ATOM 681 N N . THR A 1 83 ? 12.133 -12.25 -15.398 1 94.81 83 THR A N 1
ATOM 682 C CA . THR A 1 83 ? 12.492 -10.859 -15.148 1 94.81 83 THR A CA 1
ATOM 683 C C . THR A 1 83 ? 11.43 -10.172 -14.289 1 94.81 83 THR A C 1
ATOM 685 O O . THR A 1 83 ? 11.758 -9.492 -13.32 1 94.81 83 THR A O 1
ATOM 688 N N . LEU A 1 84 ? 10.172 -10.375 -14.633 1 95.81 84 LEU A N 1
ATOM 689 C CA . LEU A 1 84 ? 9.07 -9.766 -13.891 1 95.81 84 LEU A CA 1
ATOM 690 C C . LEU A 1 84 ? 9.008 -10.312 -12.469 1 95.81 84 LEU A C 1
ATOM 692 O O . LEU A 1 84 ? 8.75 -9.562 -11.523 1 95.81 84 LEU A O 1
ATOM 696 N N . LEU A 1 85 ? 9.203 -11.586 -12.383 1 95.12 85 LEU A N 1
ATOM 697 C CA . LEU A 1 85 ? 9.164 -12.242 -11.078 1 95.12 85 LEU A CA 1
ATOM 698 C C . LEU A 1 85 ? 10.195 -11.633 -10.133 1 95.12 85 LEU A C 1
ATOM 700 O O . LEU A 1 85 ? 9.859 -11.242 -9.016 1 95.12 85 LEU A O 1
ATOM 704 N N . LEU A 1 86 ? 11.398 -11.492 -10.586 1 93.31 86 LEU A N 1
ATOM 705 C CA . LEU A 1 86 ? 12.469 -10.93 -9.766 1 93.31 86 LEU A CA 1
ATOM 706 C C . LEU A 1 86 ? 12.188 -9.469 -9.43 1 93.31 86 LEU A C 1
ATOM 708 O O . LEU A 1 86 ? 12.445 -9.023 -8.305 1 93.31 86 LEU A O 1
ATOM 712 N N . LYS A 1 87 ? 11.688 -8.789 -10.367 1 94.31 87 LYS A N 1
ATOM 713 C CA . LYS A 1 87 ? 11.352 -7.387 -10.141 1 94.31 87 LYS A CA 1
ATOM 714 C C . LYS A 1 87 ? 10.32 -7.246 -9.023 1 94.31 87 LYS A C 1
ATOM 716 O O . LYS A 1 87 ? 10.414 -6.344 -8.195 1 94.31 87 LYS A O 1
ATOM 721 N N . GLN A 1 88 ? 9.328 -8.109 -9.008 1 93.69 88 GLN A N 1
ATOM 722 C CA . GLN A 1 88 ? 8.297 -8.07 -7.973 1 93.69 88 GLN A CA 1
ATOM 723 C C . GLN A 1 88 ? 8.883 -8.422 -6.605 1 93.69 88 GLN A C 1
ATOM 725 O O . GLN A 1 88 ? 8.5 -7.84 -5.59 1 93.69 88 GLN A O 1
ATOM 730 N N . PHE A 1 89 ? 9.812 -9.328 -6.57 1 93.5 89 PHE A N 1
ATOM 731 C CA . PHE A 1 89 ? 10.477 -9.672 -5.32 1 93.5 89 PHE A CA 1
ATOM 732 C C . PHE A 1 89 ? 11.336 -8.516 -4.824 1 93.5 89 PHE A C 1
ATOM 734 O O . PHE A 1 89 ? 11.414 -8.266 -3.619 1 93.5 89 PHE A O 1
ATOM 741 N N . GLU A 1 90 ? 11.859 -7.797 -5.711 1 93.31 90 GLU A N 1
ATOM 742 C CA . GLU A 1 90 ? 12.812 -6.742 -5.383 1 93.31 90 GLU A CA 1
ATOM 743 C C . GLU A 1 90 ? 12.094 -5.438 -5.043 1 93.31 90 GLU A C 1
ATOM 745 O O . GLU A 1 90 ? 12.695 -4.52 -4.484 1 93.31 90 GLU A O 1
ATOM 750 N N . ALA A 1 91 ? 10.859 -5.406 -5.445 1 91.69 91 ALA A N 1
ATOM 751 C CA . ALA A 1 91 ? 10.125 -4.16 -5.246 1 91.69 91 ALA A CA 1
ATOM 752 C C . ALA A 1 91 ? 10.195 -3.711 -3.789 1 91.69 91 ALA A C 1
ATOM 754 O O . ALA A 1 91 ? 10.125 -4.535 -2.875 1 91.69 91 ALA A O 1
ATOM 755 N N . LYS A 1 92 ? 10.328 -2.375 -3.553 1 85.25 92 LYS A N 1
ATOM 756 C CA . LYS A 1 92 ? 10.438 -1.82 -2.207 1 85.25 92 LYS A CA 1
ATOM 757 C C . LYS A 1 92 ? 9.117 -1.951 -1.448 1 85.25 92 LYS A C 1
ATOM 759 O O . LYS A 1 92 ? 8.047 -1.927 -2.051 1 85.25 92 LYS A O 1
ATOM 764 N N . ASN A 1 93 ? 9.344 -2.268 -0.175 1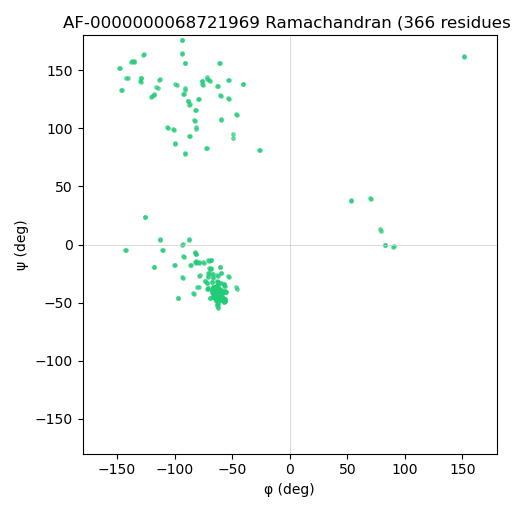 77.44 93 ASN A N 1
ATOM 765 C CA . ASN A 1 93 ? 8.203 -2.354 0.731 1 77.44 93 ASN A CA 1
ATOM 766 C C . ASN A 1 93 ? 7.922 -1.017 1.409 1 77.44 93 ASN A C 1
ATOM 768 O O . ASN A 1 93 ? 8.617 -0.637 2.354 1 77.44 93 ASN A O 1
ATOM 772 N N . GLN A 1 94 ? 7.305 -0.091 0.718 1 76 94 GLN A N 1
ATOM 773 C CA . GLN A 1 94 ? 6.93 1.145 1.396 1 76 94 GLN A CA 1
ATOM 774 C C . GLN A 1 94 ? 5.465 1.109 1.83 1 76 94 GLN A C 1
ATOM 776 O O . GLN A 1 94 ? 4.625 0.525 1.146 1 76 94 GLN A O 1
ATOM 781 N N . ILE A 1 95 ? 5.352 1.6 3.037 1 86.94 95 ILE A N 1
ATOM 782 C CA . ILE A 1 95 ? 4.016 1.614 3.619 1 86.94 95 ILE A CA 1
ATOM 783 C C . ILE A 1 95 ? 3.416 3.014 3.504 1 86.94 95 ILE A C 1
ATOM 785 O O . ILE A 1 95 ? 3.84 3.938 4.203 1 86.94 95 ILE A O 1
ATOM 789 N N . TYR A 1 96 ? 2.629 3.191 2.539 1 87.75 96 TYR A N 1
ATOM 790 C CA . TYR A 1 96 ? 1.866 4.422 2.352 1 87.75 96 TYR A CA 1
ATOM 791 C C . TYR A 1 96 ? 0.369 4.141 2.363 1 87.75 96 TYR A C 1
ATOM 793 O O . TYR A 1 96 ? -0.1 3.207 1.706 1 87.75 96 TYR A O 1
ATOM 801 N N . LYS A 1 97 ? -0.277 4.859 3.156 1 91.31 97 LYS A N 1
ATOM 802 C CA . LYS A 1 97 ? -1.731 4.738 3.189 1 91.31 97 LYS A CA 1
ATOM 803 C C . LYS A 1 97 ? -2.4 6.105 3.074 1 91.31 97 LYS A C 1
ATOM 805 O O . LYS A 1 97 ? -1.941 7.078 3.674 1 91.31 97 LYS A O 1
ATOM 810 N N . PRO A 1 98 ? -3.477 6.129 2.404 1 91.69 98 PRO A N 1
ATOM 811 C CA . PRO A 1 98 ? -4.199 7.395 2.246 1 91.69 98 PRO A CA 1
ATOM 812 C C . PRO A 1 98 ? -4.566 8.031 3.584 1 91.69 98 PRO A C 1
ATOM 814 O O . PRO A 1 98 ? -4.504 9.258 3.729 1 91.69 98 PRO A O 1
ATOM 817 N N . ILE A 1 99 ? -4.848 7.32 4.535 1 94.31 99 ILE A N 1
ATOM 818 C CA . ILE A 1 99 ? -5.348 7.832 5.809 1 94.31 99 ILE A CA 1
ATOM 819 C C . ILE A 1 99 ? -4.234 8.578 6.535 1 94.31 99 ILE A C 1
ATOM 821 O O . ILE A 1 99 ? -4.5 9.422 7.402 1 94.31 99 ILE A O 1
ATOM 825 N N . TYR A 1 100 ? -2.941 8.344 6.207 1 94.5 100 TYR A N 1
ATOM 826 C CA . TYR A 1 100 ? -1.842 9.031 6.871 1 94.5 100 TYR A CA 1
ATOM 827 C C . TYR A 1 100 ? -1.844 10.516 6.531 1 94.5 100 TYR A C 1
ATOM 829 O O . TYR A 1 100 ? -1.66 11.359 7.41 1 94.5 100 TYR A O 1
ATOM 837 N N . SER A 1 101 ? -2.1 10.82 5.312 1 93.12 101 SER A N 1
ATOM 838 C CA . SER A 1 101 ? -2.176 12.219 4.906 1 93.12 101 SER A CA 1
ATOM 839 C C . SER A 1 101 ? -3.354 12.93 5.57 1 93.12 101 SER A C 1
ATOM 841 O O . SER A 1 101 ? -3.232 14.078 5.996 1 93.12 101 SER A O 1
ATOM 843 N N . ALA A 1 102 ? -4.418 12.195 5.66 1 93.56 102 ALA A N 1
ATOM 844 C CA . ALA A 1 102 ? -5.602 12.758 6.297 1 93.56 102 ALA A CA 1
ATOM 845 C C . ALA A 1 102 ? -5.359 13.008 7.785 1 93.56 102 ALA A C 1
ATOM 847 O O . ALA A 1 102 ? -5.676 14.078 8.305 1 93.56 102 ALA A O 1
ATOM 848 N N . LEU A 1 103 ? -4.77 12.031 8.422 1 93.81 103 LEU A N 1
ATOM 849 C CA . LEU A 1 103 ? -4.52 12.109 9.852 1 93.81 103 LEU A CA 1
ATOM 850 C C . LEU A 1 103 ? -3.58 13.266 10.18 1 93.81 103 LEU A C 1
ATOM 852 O O . LEU A 1 103 ? -3.695 13.883 11.242 1 93.81 103 LEU A O 1
ATOM 856 N N . SER A 1 104 ? -2.652 13.609 9.297 1 93.12 104 SER A N 1
ATOM 857 C CA . SER A 1 104 ? -1.71 14.711 9.484 1 93.12 104 SER A CA 1
ATOM 858 C C . SER A 1 104 ? -2.436 16.047 9.633 1 93.12 104 SER A C 1
ATOM 860 O O . SER A 1 104 ? -1.876 17 10.164 1 93.12 104 SER A O 1
ATOM 862 N N . PHE A 1 105 ? -3.713 16.094 9.18 1 93.19 105 PHE A N 1
ATOM 863 C CA . PHE A 1 105 ? -4.484 17.328 9.242 1 93.19 105 PHE A CA 1
ATOM 864 C C . PHE A 1 105 ? -5.805 17.109 9.969 1 93.19 105 PHE A C 1
ATOM 866 O O . PHE A 1 105 ? -6.785 17.812 9.719 1 93.19 105 PHE A O 1
ATOM 873 N N . ALA A 1 106 ? -5.82 16.141 10.766 1 89.38 106 ALA A N 1
ATOM 874 C CA . ALA A 1 106 ? -7.039 15.773 11.484 1 89.38 106 ALA A CA 1
ATOM 875 C C . ALA A 1 106 ? -7.531 16.922 12.359 1 89.38 106 ALA A C 1
ATOM 877 O O . ALA A 1 106 ? -8.727 17.031 12.633 1 89.38 106 ALA A O 1
ATOM 878 N N . HIS A 1 107 ? -6.605 17.828 12.758 1 87.19 107 HIS A N 1
ATOM 879 C CA . HIS A 1 107 ? -6.965 18.938 13.625 1 87.19 107 HIS A CA 1
ATOM 880 C C . HIS A 1 107 ? -7.859 19.938 12.898 1 87.19 107 HIS A C 1
ATOM 882 O O . HIS A 1 107 ? -8.477 20.812 13.523 1 87.19 107 HIS A O 1
ATOM 888 N N . PHE A 1 108 ? -7.957 19.844 11.641 1 88.38 108 PHE A N 1
ATOM 889 C CA . PHE A 1 108 ? -8.852 20.688 10.875 1 88.38 108 PHE A CA 1
ATOM 890 C C . PHE A 1 108 ? -10.211 20.031 10.688 1 88.38 108 PHE A C 1
ATOM 892 O O . PHE A 1 108 ? -11.141 20.625 10.141 1 88.38 108 PHE A O 1
ATOM 899 N N . SER A 1 109 ? -10.25 18.828 11.031 1 83.19 109 SER A N 1
ATOM 900 C CA . SER A 1 109 ? -11.508 18.109 10.875 1 83.19 109 SER A CA 1
ATOM 901 C C . SER A 1 109 ? -12.359 18.203 12.141 1 83.19 109 SER A C 1
ATOM 903 O O . SER A 1 109 ? -11.867 18.641 13.188 1 83.19 109 SER A O 1
ATOM 905 N N . ASN A 1 110 ? -13.648 18.031 11.914 1 80.69 110 ASN A N 1
ATOM 906 C CA . ASN A 1 110 ? -14.594 17.906 13.023 1 80.69 110 ASN A CA 1
ATOM 907 C C . ASN A 1 110 ? -14.742 16.469 13.484 1 80.69 110 ASN A C 1
ATOM 909 O O . ASN A 1 110 ? -15.047 15.578 12.68 1 80.69 110 ASN A O 1
ATOM 913 N N . ASP A 1 111 ? -14.484 16.297 14.781 1 77.44 111 ASP A N 1
ATOM 914 C CA . ASP A 1 111 ? -14.562 14.953 15.336 1 77.44 111 ASP A CA 1
ATOM 915 C C . ASP A 1 111 ? -15.906 14.305 15.008 1 77.44 111 ASP A C 1
ATOM 917 O O . ASP A 1 111 ? -15.977 13.086 14.812 1 77.44 111 ASP A O 1
ATOM 921 N N . HIS A 1 112 ? -16.844 15.055 14.852 1 83.88 112 HIS A N 1
ATOM 922 C CA . HIS A 1 112 ? -18.172 14.531 14.562 1 83.88 112 HIS A CA 1
ATOM 923 C C . HIS A 1 112 ? -18.219 13.867 13.188 1 83.88 112 HIS A C 1
ATOM 925 O O . HIS A 1 112 ? -18.984 12.914 12.984 1 83.88 112 HIS A O 1
ATOM 931 N N . GLU A 1 113 ? -17.359 14.273 12.352 1 87.81 113 GLU A N 1
ATOM 932 C CA . GLU A 1 113 ? -17.344 13.688 11.016 1 87.81 113 GLU A CA 1
ATOM 933 C C . GLU A 1 113 ? -16.375 12.516 10.938 1 87.81 113 GLU A C 1
ATOM 935 O O . GLU A 1 113 ? -16.625 11.547 10.227 1 87.81 113 GLU A O 1
ATOM 940 N N . LEU A 1 114 ? -15.391 12.578 11.734 1 90.56 114 LEU A N 1
ATOM 941 C CA . LEU A 1 114 ? -14.297 11.617 11.656 1 90.56 114 LEU A CA 1
ATOM 942 C C . LEU A 1 114 ? -14.68 10.297 12.32 1 90.56 114 LEU A C 1
ATOM 944 O O . LEU A 1 114 ? -14.352 9.227 11.812 1 90.56 114 LEU A O 1
ATOM 948 N N . VAL A 1 115 ? -15.406 10.352 13.367 1 94.5 115 VAL A N 1
ATOM 949 C CA . VAL A 1 115 ? -15.688 9.188 14.195 1 94.5 115 VAL A CA 1
ATOM 950 C C . VAL A 1 115 ? -16.516 8.18 13.391 1 94.5 115 VAL A C 1
ATOM 952 O O . VAL A 1 115 ? -16.156 7 13.312 1 94.5 115 VAL A O 1
ATOM 955 N N . PRO A 1 116 ? -17.594 8.625 12.664 1 95.44 116 PRO A N 1
ATOM 956 C CA . PRO A 1 116 ? -18.359 7.656 11.867 1 95.44 116 PRO A CA 1
ATOM 957 C C . PRO A 1 116 ? -17.531 7.02 10.758 1 95.44 116 PRO A C 1
ATOM 959 O O . PRO A 1 116 ? -17.719 5.84 10.445 1 95.44 116 PRO A O 1
ATOM 962 N N . ILE A 1 117 ? -16.672 7.738 10.164 1 95.5 117 ILE A N 1
ATOM 963 C CA . ILE A 1 117 ? -15.828 7.234 9.086 1 95.5 117 ILE A CA 1
ATOM 964 C C . ILE A 1 117 ? -14.875 6.17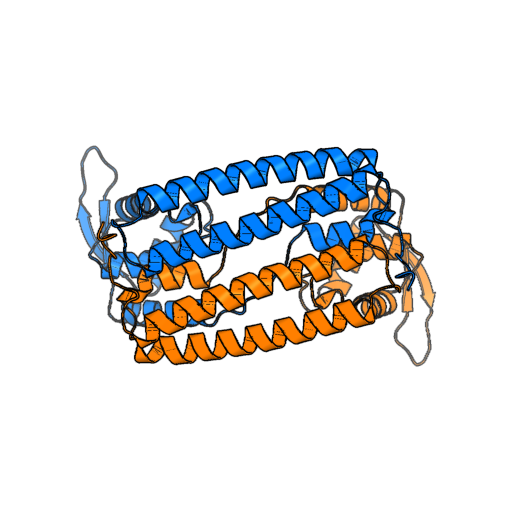2 9.633 1 95.5 117 ILE A C 1
ATOM 966 O O . ILE A 1 117 ? -14.719 5.105 9.039 1 95.5 117 ILE A O 1
ATOM 970 N N . LEU A 1 118 ? -14.273 6.449 10.773 1 95.69 118 LEU A N 1
ATOM 971 C CA . LEU A 1 118 ? -13.352 5.512 11.398 1 95.69 118 LEU A CA 1
ATOM 972 C C . LEU A 1 118 ? -14.078 4.254 11.852 1 95.69 118 LEU A C 1
ATOM 974 O O . LEU A 1 118 ? -13.531 3.148 11.766 1 95.69 118 LEU A O 1
ATOM 978 N N . GLU A 1 119 ? -15.281 4.434 12.336 1 96.88 119 GLU A N 1
ATOM 979 C CA . GLU A 1 119 ? -16.078 3.283 12.742 1 96.88 119 GLU A CA 1
ATOM 980 C C . GLU A 1 119 ? -16.391 2.377 11.555 1 96.88 119 GLU A C 1
ATOM 982 O O . GLU A 1 119 ? -16.266 1.154 11.648 1 96.88 119 GLU A O 1
ATOM 987 N N . LYS A 1 120 ? -16.781 3.006 10.539 1 97 120 LYS A N 1
ATOM 988 C CA . LYS A 1 120 ? -17.047 2.234 9.328 1 97 120 LYS A CA 1
ATOM 989 C C . LYS A 1 120 ? -15.789 1.529 8.836 1 97 120 LYS A C 1
ATOM 991 O O . LYS A 1 120 ? -15.836 0.361 8.445 1 97 120 LYS A O 1
ATOM 996 N N . LYS A 1 121 ? -14.688 2.178 8.844 1 96.19 121 LYS A N 1
ATOM 997 C CA . LYS A 1 121 ? -13.414 1.602 8.438 1 96.19 121 LYS A CA 1
ATOM 998 C C . LYS A 1 121 ? -13.039 0.416 9.328 1 96.19 121 LYS A C 1
ATOM 1000 O O . LYS A 1 121 ? -12.555 -0.605 8.836 1 96.19 121 LYS A O 1
ATOM 1005 N N . LYS A 1 122 ? -13.234 0.59 10.586 1 96.88 122 LYS A N 1
ATOM 1006 C CA . LYS A 1 122 ? -12.969 -0.497 11.523 1 96.88 122 LYS A CA 1
ATOM 1007 C C . LYS A 1 122 ? -13.828 -1.718 11.211 1 96.88 122 LYS A C 1
ATOM 1009 O O . LYS A 1 122 ? -13.32 -2.842 11.164 1 96.88 122 LYS A O 1
ATOM 1014 N N . ASN A 1 123 ? -15.086 -1.482 10.945 1 97.31 123 ASN A N 1
ATOM 1015 C CA . ASN A 1 123 ? -16 -2.572 10.641 1 97.31 123 ASN A CA 1
ATOM 1016 C C . ASN A 1 123 ? -15.648 -3.258 9.328 1 97.31 123 ASN A C 1
ATOM 1018 O O . ASN A 1 123 ? -15.664 -4.488 9.242 1 97.31 123 ASN A O 1
ATOM 1022 N N . ASP A 1 124 ? -15.312 -2.48 8.359 1 96.5 124 ASP A N 1
ATOM 1023 C CA . ASP A 1 124 ? -14.875 -3.031 7.082 1 96.5 124 ASP A CA 1
ATOM 1024 C C . ASP A 1 124 ? -13.609 -3.867 7.246 1 96.5 124 ASP A C 1
ATOM 1026 O O . ASP A 1 124 ? -13.469 -4.926 6.629 1 96.5 124 ASP A O 1
ATOM 1030 N N . THR A 1 125 ? -12.703 -3.398 8.062 1 96.56 125 THR A N 1
ATOM 1031 C CA . THR A 1 125 ? -11.438 -4.086 8.312 1 96.56 125 THR A CA 1
ATOM 1032 C C . THR A 1 125 ? -11.68 -5.41 9.031 1 96.56 125 THR A C 1
ATOM 1034 O O . THR A 1 125 ? -11.023 -6.41 8.734 1 96.56 125 THR A O 1
ATOM 1037 N N . LEU A 1 126 ? -12.656 -5.379 9.938 1 96.88 126 LEU A N 1
ATOM 1038 C CA . LEU A 1 126 ? -13.016 -6.598 10.656 1 96.88 126 LEU A CA 1
ATOM 1039 C C . LEU A 1 126 ? -13.578 -7.645 9.695 1 96.88 126 LEU A C 1
ATOM 1041 O O . LEU A 1 126 ? -13.227 -8.82 9.781 1 96.88 126 LEU A O 1
ATOM 1045 N N . GLN A 1 127 ? -14.391 -7.219 8.82 1 96.25 127 GLN A N 1
ATOM 1046 C CA . GLN A 1 127 ? -14.945 -8.125 7.82 1 96.25 127 GLN A CA 1
ATOM 1047 C C . GLN A 1 127 ? -13.859 -8.664 6.895 1 96.25 127 GLN A C 1
ATOM 1049 O O . GLN A 1 127 ? -13.867 -9.852 6.551 1 96.25 127 GLN A O 1
ATOM 1054 N N . TYR A 1 128 ? -12.969 -7.805 6.488 1 94.44 128 TYR A N 1
ATOM 1055 C CA . TYR A 1 128 ? -11.828 -8.195 5.664 1 94.44 128 TYR A CA 1
ATOM 1056 C C . TYR A 1 128 ? -10.984 -9.25 6.363 1 94.44 128 TYR A C 1
ATOM 1058 O O . TYR A 1 128 ? -10.586 -10.242 5.75 1 94.44 128 TYR A O 1
ATOM 1066 N N . LEU A 1 129 ? -10.773 -9.062 7.68 1 96.31 129 LEU A N 1
ATOM 1067 C CA . LEU A 1 129 ? -10.016 -10.016 8.477 1 96.31 129 LEU A CA 1
ATOM 1068 C C . LEU A 1 129 ? -10.68 -11.391 8.469 1 96.31 129 LEU A C 1
ATOM 1070 O O . LEU A 1 129 ? -10.023 -12.398 8.211 1 96.31 129 LEU A O 1
ATOM 1074 N N . HIS A 1 130 ? -11.977 -11.414 8.656 1 97.25 130 HIS A N 1
ATOM 1075 C CA . HIS A 1 130 ? -12.719 -12.672 8.695 1 97.25 130 HIS A CA 1
ATOM 1076 C C . HIS A 1 130 ? -12.664 -13.383 7.344 1 97.25 130 HIS A C 1
ATOM 1078 O O . HIS A 1 130 ? -12.484 -14.602 7.289 1 97.25 130 HIS A O 1
ATOM 1084 N N . THR A 1 131 ? -12.758 -12.625 6.352 1 95.06 131 THR A N 1
ATOM 1085 C CA . THR A 1 131 ? -12.703 -13.195 5.012 1 95.06 131 THR A CA 1
ATOM 1086 C C . THR A 1 131 ? -11.359 -13.859 4.754 1 95.06 131 THR A C 1
ATOM 1088 O O . THR A 1 131 ? -11.297 -15.016 4.32 1 95.06 131 THR A O 1
ATOM 1091 N N . MET A 1 132 ? -10.297 -13.211 5.082 1 95.31 132 MET A N 1
ATOM 1092 C CA . MET A 1 132 ? -8.961 -13.727 4.816 1 95.31 132 MET A CA 1
ATOM 1093 C C . MET A 1 132 ? -8.648 -14.914 5.723 1 95.31 132 MET A C 1
ATOM 1095 O O . MET A 1 132 ? -7.98 -15.859 5.305 1 95.31 132 MET A O 1
ATOM 1099 N N . GLN A 1 133 ? -9.117 -14.812 6.938 1 97.5 133 GLN A N 1
ATOM 1100 C CA . GLN A 1 133 ? -8.938 -15.938 7.848 1 97.5 133 GLN A CA 1
ATOM 1101 C C . GLN A 1 133 ? -9.656 -17.188 7.324 1 97.5 133 GLN A C 1
ATOM 1103 O O . GLN A 1 133 ? -9.125 -18.297 7.41 1 97.5 133 GLN A O 1
ATOM 1108 N N . THR A 1 134 ? -10.844 -17 6.777 1 96.62 134 THR A N 1
ATOM 1109 C CA . THR A 1 134 ? -11.609 -18.094 6.203 1 96.62 134 THR A CA 1
ATOM 1110 C C . THR A 1 134 ? -10.875 -18.703 5.004 1 96.62 134 THR A C 1
ATOM 1112 O O . THR A 1 134 ? -10.766 -19.922 4.883 1 96.62 134 THR A O 1
ATOM 1115 N N . ILE A 1 135 ? -10.383 -17.875 4.18 1 94.5 135 ILE A N 1
ATOM 1116 C CA . ILE A 1 135 ? -9.641 -18.344 3.008 1 94.5 135 ILE A CA 1
ATOM 1117 C C . ILE A 1 135 ? -8.406 -19.109 3.449 1 94.5 135 ILE A C 1
ATOM 1119 O O . ILE A 1 135 ? -8.102 -20.172 2.904 1 94.5 135 ILE A O 1
ATOM 1123 N N . TYR A 1 136 ? -7.703 -18.609 4.391 1 96.19 136 TYR A N 1
ATOM 1124 C CA . TYR A 1 136 ? -6.531 -19.297 4.926 1 96.19 136 TYR A CA 1
ATOM 1125 C C . TYR A 1 136 ? -6.891 -20.688 5.426 1 96.19 136 TYR A C 1
ATOM 1127 O O . TYR A 1 136 ? -6.242 -21.672 5.062 1 96.19 136 TYR A O 1
ATOM 1135 N N . ASP A 1 137 ? -7.938 -20.781 6.219 1 95.81 137 ASP A N 1
ATOM 1136 C CA . ASP A 1 137 ? -8.359 -22.047 6.816 1 95.81 137 ASP A CA 1
ATOM 1137 C C . ASP A 1 137 ? -8.797 -23.047 5.746 1 95.81 137 ASP A C 1
ATOM 1139 O O . ASP A 1 137 ? -8.523 -24.234 5.859 1 95.81 137 ASP A O 1
ATOM 1143 N N . CYS A 1 138 ? -9.43 -22.578 4.73 1 93.5 138 CYS A N 1
ATOM 1144 C CA . CYS A 1 138 ? -9.914 -23.438 3.652 1 93.5 138 CYS A CA 1
ATOM 1145 C C . CYS A 1 138 ? -8.75 -23.969 2.812 1 93.5 138 CYS A C 1
ATOM 1147 O O . CYS A 1 138 ? -8.852 -25.031 2.209 1 93.5 138 CYS A O 1
ATOM 1149 N N . ASN A 1 139 ? -7.629 -23.234 2.832 1 93.31 139 ASN A N 1
ATOM 1150 C CA . ASN A 1 139 ? -6.516 -23.594 1.955 1 93.31 139 ASN A CA 1
ATOM 1151 C C . ASN A 1 139 ? -5.434 -24.359 2.705 1 93.31 139 ASN A C 1
ATOM 1153 O O . ASN A 1 139 ? -4.582 -25 2.086 1 93.31 139 ASN A O 1
ATOM 1157 N N . LYS A 1 140 ? -5.52 -24.234 3.939 1 93 140 LYS A N 1
ATOM 1158 C CA . LYS A 1 140 ? -4.535 -24.938 4.762 1 93 140 LYS A CA 1
ATOM 1159 C C . LYS A 1 140 ? -4.48 -26.422 4.41 1 93 140 LYS A C 1
ATOM 1161 O O . LYS A 1 140 ? -5.516 -27.078 4.355 1 93 140 LYS A O 1
ATOM 1166 N N . GLY A 1 141 ? -3.301 -26.922 4.09 1 91 141 GLY A N 1
ATOM 1167 C CA . GLY A 1 141 ? -3.105 -28.328 3.742 1 91 141 GLY A CA 1
ATOM 1168 C C . GLY A 1 141 ? -3.432 -28.625 2.293 1 91 141 GLY A C 1
ATOM 1169 O O . GLY A 1 141 ? -3.307 -29.781 1.854 1 91 141 GLY A O 1
ATOM 1170 N N . LYS A 1 142 ? -3.83 -27.688 1.563 1 92.31 142 LYS A N 1
ATOM 1171 C CA . LYS A 1 142 ? -4.27 -27.938 0.193 1 92.31 142 LYS A CA 1
ATOM 1172 C C . LYS A 1 142 ? -3.381 -27.203 -0.81 1 92.31 142 LYS A C 1
ATOM 1174 O O . LYS A 1 142 ? -3.361 -27.547 -1.994 1 92.31 142 LYS A O 1
ATOM 1179 N N . VAL A 1 143 ? -2.684 -26.203 -0.294 1 91.88 143 VAL A N 1
ATOM 1180 C CA . VAL A 1 143 ? -1.862 -25.391 -1.193 1 91.88 143 VAL A CA 1
ATOM 1181 C C . VAL A 1 143 ? -0.432 -25.328 -0.662 1 91.88 143 VAL A C 1
ATOM 1183 O O . VAL A 1 143 ? -0.185 -25.609 0.511 1 91.88 143 VAL A O 1
ATOM 1186 N N . PRO A 1 144 ? 0.511 -24.922 -1.535 1 91.5 144 PRO A N 1
ATOM 1187 C CA . PRO A 1 144 ? 1.906 -24.781 -1.106 1 91.5 144 PRO A CA 1
ATOM 1188 C C . PRO A 1 144 ? 2.086 -23.766 0.009 1 91.5 144 PRO A C 1
ATOM 1190 O O . PRO A 1 144 ? 1.293 -22.828 0.123 1 91.5 144 PRO A O 1
ATOM 1193 N N . ARG A 1 145 ? 3.131 -23.875 0.792 1 92.44 145 ARG A N 1
ATOM 1194 C CA . ARG A 1 145 ? 3.459 -22.984 1.898 1 92.44 145 ARG A CA 1
ATOM 1195 C C . ARG A 1 145 ? 3.562 -21.547 1.425 1 92.44 145 ARG A C 1
ATOM 1197 O O . ARG A 1 145 ? 3.109 -20.625 2.111 1 92.44 145 ARG A O 1
ATOM 1204 N N . ALA A 1 146 ? 4.137 -21.375 0.273 1 92.75 146 ALA A N 1
ATOM 1205 C CA . ALA A 1 146 ? 4.309 -20.031 -0.268 1 92.75 146 ALA A CA 1
ATOM 1206 C C . ALA A 1 146 ? 2.973 -19.297 -0.355 1 92.75 146 ALA A C 1
ATOM 1208 O O . ALA A 1 146 ? 2.881 -18.125 -0.004 1 92.75 146 ALA A O 1
ATOM 1209 N N . GLN A 1 147 ? 1.953 -19.953 -0.755 1 92.88 147 GLN A N 1
ATOM 1210 C CA . GLN A 1 147 ? 0.625 -19.359 -0.89 1 92.88 147 GLN A CA 1
ATOM 1211 C C . GLN A 1 147 ? 0.008 -19.078 0.477 1 92.88 147 GLN A C 1
ATOM 1213 O O . GLN A 1 147 ? -0.649 -18.047 0.667 1 92.88 147 GLN A O 1
ATOM 1218 N N . LEU A 1 148 ? 0.228 -19.938 1.386 1 94.31 148 LEU A N 1
ATOM 1219 C CA . LEU A 1 148 ? -0.281 -19.734 2.736 1 94.31 148 LEU A CA 1
ATOM 1220 C C . LEU A 1 148 ? 0.392 -18.531 3.389 1 94.31 148 LEU A C 1
ATOM 1222 O O . LEU A 1 148 ? -0.241 -17.797 4.152 1 94.31 148 LEU A O 1
ATOM 1226 N N . TYR A 1 149 ? 1.692 -18.359 3.096 1 95.69 149 TYR A N 1
ATOM 1227 C CA . TYR A 1 149 ? 2.428 -17.234 3.656 1 95.69 149 TYR A CA 1
ATOM 1228 C C . TYR A 1 149 ? 1.846 -15.906 3.174 1 95.69 149 TYR A C 1
ATOM 1230 O O . TYR A 1 149 ? 1.855 -14.914 3.904 1 95.69 149 TYR A O 1
ATOM 1238 N N . ILE A 1 150 ? 1.308 -15.898 1.938 1 95.75 150 ILE A N 1
ATOM 1239 C CA . ILE A 1 150 ? 0.666 -14.688 1.429 1 95.75 150 ILE A CA 1
ATOM 1240 C C . ILE A 1 150 ? -0.536 -14.336 2.301 1 95.75 150 ILE A C 1
ATOM 1242 O O . ILE A 1 150 ? -0.644 -13.211 2.795 1 95.75 150 ILE A O 1
ATOM 1246 N N . LEU A 1 151 ? -1.39 -15.328 2.525 1 95.38 151 LEU A N 1
ATOM 1247 C CA . LEU A 1 151 ? -2.596 -15.125 3.322 1 95.38 151 LEU A CA 1
ATOM 1248 C C . LEU A 1 151 ? -2.242 -14.758 4.758 1 95.38 151 LEU A C 1
ATOM 1250 O O . LEU A 1 151 ? -2.871 -13.875 5.352 1 95.38 151 LEU A O 1
ATOM 1254 N N . GLN A 1 152 ? -1.27 -15.414 5.246 1 96.81 152 GLN A N 1
ATOM 1255 C CA . GLN A 1 152 ? -0.812 -15.125 6.602 1 96.81 152 GLN A CA 1
ATOM 1256 C C . GLN A 1 152 ? -0.345 -13.672 6.723 1 96.81 152 GLN A C 1
ATOM 1258 O O . GLN A 1 152 ? -0.665 -12.992 7.699 1 96.81 152 GLN A O 1
ATOM 1263 N N . SER A 1 153 ? 0.442 -13.234 5.758 1 96.5 153 SER A N 1
ATOM 1264 C CA . SER A 1 153 ? 0.915 -11.852 5.754 1 96.5 153 SER A CA 1
ATOM 1265 C C . SER A 1 153 ? -0.252 -10.867 5.742 1 96.5 153 SER A C 1
ATOM 1267 O O . SER A 1 153 ? -0.277 -9.914 6.527 1 96.5 153 SER A O 1
ATOM 1269 N N . VAL A 1 154 ? -1.203 -11.102 4.918 1 95.81 154 VAL A N 1
ATOM 1270 C CA . VAL A 1 154 ? -2.369 -10.227 4.805 1 95.81 154 VAL A CA 1
ATOM 1271 C C . VAL A 1 154 ? -3.104 -10.18 6.145 1 95.81 154 VAL A C 1
ATOM 1273 O O . VAL A 1 154 ? -3.42 -9.094 6.645 1 95.81 154 VAL A O 1
ATOM 1276 N N . ILE A 1 155 ? -3.32 -11.32 6.73 1 97.19 155 ILE A N 1
ATOM 1277 C CA . ILE A 1 155 ? -4.043 -11.422 7.992 1 97.19 155 ILE A CA 1
ATOM 1278 C C . ILE A 1 155 ? -3.295 -10.656 9.078 1 97.19 155 ILE A C 1
ATOM 1280 O O . ILE A 1 155 ? -3.902 -9.914 9.859 1 97.19 155 ILE A O 1
ATOM 1284 N N . GLU A 1 156 ? -2.006 -10.805 9.125 1 97.69 156 GLU A N 1
ATOM 1285 C CA . GLU A 1 156 ? -1.212 -10.125 10.148 1 97.69 156 GLU A CA 1
ATOM 1286 C C . GLU A 1 156 ? -1.243 -8.617 9.953 1 97.69 156 GLU A C 1
ATOM 1288 O O . GLU A 1 156 ? -1.336 -7.863 10.93 1 97.69 156 GLU A O 1
ATOM 1293 N N . HIS A 1 157 ? -1.191 -8.172 8.773 1 96.62 157 HIS A N 1
ATOM 1294 C CA . HIS A 1 157 ? -1.271 -6.734 8.516 1 96.62 157 HIS A CA 1
ATOM 1295 C C . HIS A 1 157 ? -2.65 -6.188 8.867 1 96.62 157 HIS A C 1
ATOM 1297 O O . HIS A 1 157 ? -2.766 -5.094 9.422 1 96.62 157 HIS A O 1
ATOM 1303 N N . ILE A 1 158 ? -3.691 -6.938 8.523 1 96.81 158 ILE A N 1
ATOM 1304 C CA . ILE A 1 158 ? -5.047 -6.5 8.852 1 96.81 158 ILE A CA 1
ATOM 1305 C C . ILE A 1 158 ? -5.203 -6.41 10.367 1 96.81 158 ILE A C 1
ATOM 1307 O O . ILE A 1 158 ? -5.855 -5.492 10.875 1 96.81 158 ILE A O 1
ATOM 1311 N N . THR A 1 159 ? -4.66 -7.355 11.039 1 97.69 159 THR A N 1
ATOM 1312 C CA . THR A 1 159 ? -4.742 -7.375 12.492 1 97.69 159 THR A CA 1
ATOM 1313 C C . THR A 1 159 ? -4.094 -6.129 13.086 1 97.69 159 THR A C 1
ATOM 1315 O O . THR A 1 159 ? -4.664 -5.492 13.977 1 97.69 159 THR A O 1
ATOM 1318 N N . VAL A 1 160 ? -2.926 -5.781 12.562 1 97.38 160 VAL A N 1
ATOM 1319 C CA . VAL A 1 160 ? -2.248 -4.559 12.984 1 97.38 160 VAL A CA 1
ATOM 1320 C C . VAL A 1 160 ? -3.141 -3.352 12.703 1 97.38 160 VAL A C 1
ATOM 1322 O O . VAL A 1 160 ? -3.283 -2.469 13.555 1 97.38 160 VAL A O 1
ATOM 1325 N N . GLU A 1 161 ? -3.758 -3.305 11.555 1 96.5 161 GLU A N 1
ATOM 1326 C CA . GLU A 1 161 ? -4.625 -2.195 11.164 1 96.5 161 GLU A CA 1
ATOM 1327 C C . GLU A 1 161 ? -5.816 -2.068 12.109 1 96.5 161 GLU A C 1
ATOM 1329 O O . GLU A 1 161 ? -6.18 -0.961 12.508 1 96.5 161 GLU A O 1
ATOM 1334 N N . LEU A 1 162 ? -6.367 -3.203 12.422 1 97.12 162 LEU A N 1
ATOM 1335 C CA . LEU A 1 162 ? -7.539 -3.207 13.289 1 97.12 162 LEU A CA 1
ATOM 1336 C C . LEU A 1 162 ? -7.199 -2.668 14.672 1 97.12 162 LEU A C 1
ATOM 1338 O O . LEU A 1 162 ? -7.945 -1.861 15.234 1 97.12 162 LEU A O 1
ATOM 1342 N N . GLN A 1 163 ? -6.145 -3.119 15.195 1 97.31 163 GLN A N 1
ATOM 1343 C CA . GLN A 1 163 ? -5.711 -2.639 16.5 1 97.31 163 GLN A CA 1
ATOM 1344 C C . GLN A 1 163 ? -5.418 -1.141 16.469 1 97.31 163 GLN A C 1
ATOM 1346 O O . GLN A 1 163 ? -5.793 -0.409 17.391 1 97.31 163 GLN A O 1
ATOM 1351 N N . TRP A 1 164 ? -4.793 -0.718 15.453 1 97.06 164 TRP A N 1
ATOM 1352 C CA . TRP A 1 164 ? -4.461 0.69 15.266 1 97.06 164 TRP A CA 1
ATOM 1353 C C . TRP A 1 164 ? -5.727 1.536 15.156 1 97.06 164 TRP A C 1
ATOM 1355 O O . TRP A 1 164 ? -5.836 2.586 15.797 1 97.06 164 TRP A O 1
ATOM 1365 N N . LEU A 1 165 ? -6.684 1.052 14.375 1 96.75 165 LEU A N 1
ATOM 1366 C CA . LEU A 1 165 ? -7.941 1.77 14.203 1 96.75 165 LEU A CA 1
ATOM 1367 C C . LEU A 1 165 ? -8.695 1.877 15.523 1 96.75 165 LEU A C 1
ATOM 1369 O O . LEU A 1 165 ? -9.328 2.895 15.797 1 96.75 165 LEU A O 1
ATOM 1373 N N . ASN A 1 166 ? -8.625 0.826 16.281 1 97.06 166 ASN A N 1
ATOM 1374 C CA . ASN A 1 166 ? -9.258 0.857 17.594 1 97.06 166 ASN A CA 1
ATOM 1375 C C . ASN A 1 166 ? -8.68 1.964 18.469 1 97.06 166 ASN A C 1
ATOM 1377 O O . ASN A 1 166 ? -9.43 2.705 19.109 1 97.06 166 ASN A O 1
ATOM 1381 N N . THR A 1 167 ? -7.402 2.07 18.484 1 95.69 167 THR A N 1
ATOM 1382 C CA . THR A 1 167 ? -6.73 3.1 19.266 1 95.69 167 THR A CA 1
ATOM 1383 C C . THR A 1 167 ? -7.066 4.492 18.734 1 95.69 167 THR A C 1
ATOM 1385 O O . THR A 1 167 ? -7.371 5.398 19.516 1 95.69 167 THR A O 1
ATOM 1388 N N . LEU A 1 168 ? -7.031 4.656 17.453 1 94.38 168 LEU A N 1
ATOM 1389 C CA . LEU A 1 168 ? -7.344 5.926 16.812 1 94.38 168 LEU A CA 1
ATOM 1390 C C . LEU A 1 168 ? -8.773 6.363 17.141 1 94.38 168 LEU A C 1
ATOM 1392 O O . LEU A 1 168 ? -9.008 7.523 17.469 1 94.38 168 LEU A O 1
ATOM 1396 N N . LEU A 1 169 ? -9.672 5.387 17.016 1 95.44 169 LEU A N 1
ATOM 1397 C CA . LEU A 1 169 ? -11.078 5.672 17.25 1 95.44 169 LEU A CA 1
ATOM 1398 C C . LEU A 1 169 ? -11.312 6.094 18.703 1 95.44 169 LEU A C 1
ATOM 1400 O O . LEU A 1 169 ? -12.055 7.043 18.953 1 95.44 169 LEU A O 1
ATOM 1404 N N . LYS A 1 170 ? -10.703 5.426 19.625 1 95.31 170 LYS A N 1
ATOM 1405 C CA . LYS A 1 170 ? -10.82 5.773 21.031 1 95.31 170 LYS A CA 1
ATOM 1406 C C . LYS A 1 170 ? -10.406 7.223 21.281 1 95.31 170 LYS A C 1
ATOM 1408 O O . LYS A 1 170 ? -11.125 7.98 21.922 1 95.31 170 LYS A O 1
ATOM 1413 N N . ASP A 1 171 ? -9.297 7.648 20.734 1 93.38 171 ASP A N 1
ATOM 1414 C CA . ASP A 1 171 ? -8.789 9 20.938 1 93.38 171 ASP A CA 1
ATOM 1415 C C . ASP A 1 171 ? -9.609 10.023 20.156 1 93.38 171 ASP A C 1
ATOM 1417 O O . ASP A 1 171 ? -9.789 11.156 20.594 1 93.38 171 ASP A O 1
ATOM 1421 N N . ALA A 1 172 ? -10.133 9.586 19.016 1 92.94 172 ALA A N 1
ATOM 1422 C CA . ALA A 1 172 ? -11 10.477 18.25 1 92.94 172 ALA A CA 1
ATOM 1423 C C . ALA A 1 172 ? -12.281 10.797 19.016 1 92.94 172 ALA A C 1
ATOM 1425 O O . ALA A 1 172 ? -12.695 11.953 19.094 1 92.94 172 ALA A O 1
ATOM 1426 N N . ILE A 1 173 ? -12.875 9.789 19.625 1 93.31 173 ILE A N 1
ATOM 1427 C CA . ILE A 1 173 ? -14.102 9.945 20.406 1 93.31 173 ILE A CA 1
ATOM 1428 C C . ILE A 1 173 ? -13.836 10.852 21.594 1 93.31 173 ILE A C 1
ATOM 1430 O O . ILE A 1 173 ? -14.664 11.703 21.938 1 93.31 173 ILE A O 1
ATOM 1434 N N . ALA A 1 174 ? -12.672 10.719 22.172 1 92.69 174 ALA A N 1
ATOM 1435 C CA . ALA A 1 174 ? -12.297 11.508 23.344 1 92.69 174 ALA A CA 1
ATOM 1436 C C . ALA A 1 174 ? -11.812 12.898 22.953 1 92.69 174 ALA A C 1
ATOM 1438 O O . ALA A 1 174 ? -11.57 13.75 23.812 1 92.69 174 ALA A O 1
ATOM 1439 N N . GLY A 1 175 ? -11.641 13.164 21.766 1 88.94 175 GLY A N 1
ATOM 1440 C CA . GLY A 1 175 ? -11.164 14.445 21.281 1 88.94 175 GLY A CA 1
ATOM 1441 C C . GLY A 1 175 ? -9.703 14.703 21.625 1 88.94 175 GLY A C 1
ATOM 1442 O O . GLY A 1 175 ? -9.328 15.828 21.953 1 88.94 175 GLY A O 1
ATOM 1443 N N . ARG A 1 176 ? -8.859 13.617 21.5 1 90 176 ARG A N 1
ATOM 1444 C CA . ARG A 1 176 ? -7.488 13.711 21.984 1 90 176 ARG A CA 1
ATOM 1445 C C . ARG A 1 176 ? -6.5 13.656 20.828 1 90 176 ARG A C 1
ATOM 1447 O O . ARG A 1 176 ? -5.285 13.688 21.031 1 90 176 ARG A O 1
ATOM 1454 N N . LEU A 1 177 ? -6.914 13.625 19.625 1 90.31 177 LEU A N 1
ATOM 1455 C CA . LEU A 1 177 ? -6.027 13.43 18.469 1 90.31 177 LEU A CA 1
ATOM 1456 C C . LEU A 1 177 ? -5.09 14.625 18.312 1 90.31 177 LEU A C 1
ATOM 1458 O O . LEU A 1 177 ? -3.955 14.469 17.859 1 90.31 177 LEU A O 1
ATOM 1462 N N . SER A 1 178 ? -5.523 15.797 18.734 1 88.5 178 SER A N 1
ATOM 1463 C CA . SER A 1 178 ? -4.73 17 18.547 1 88.5 178 SER A CA 1
ATOM 1464 C C . SER A 1 178 ? -3.844 17.281 19.766 1 88.5 178 SER A C 1
ATOM 1466 O O . SER A 1 178 ? -3.064 18.234 19.75 1 88.5 178 SER A O 1
ATOM 1468 N N . GLU A 1 179 ? -3.938 16.406 20.766 1 88.94 179 GLU A N 1
ATOM 1469 C CA . GLU A 1 179 ? -3.166 16.609 21.984 1 88.94 179 GLU A CA 1
ATOM 1470 C C . GLU A 1 179 ? -1.702 16.234 21.781 1 88.94 179 GLU A C 1
ATOM 1472 O O . GLU A 1 179 ? -1.396 15.273 21.062 1 88.94 179 GLU A O 1
ATOM 1477 N N . VAL A 1 180 ? -0.844 17.047 22.375 1 87.19 180 VAL A N 1
ATOM 1478 C CA . VAL A 1 180 ? 0.58 16.734 22.406 1 87.19 180 VAL A CA 1
ATOM 1479 C C . VAL A 1 180 ? 0.939 16.125 23.766 1 87.19 180 VAL A C 1
ATOM 1481 O O . VAL A 1 180 ? 0.791 16.781 24.797 1 87.19 180 VAL A O 1
ATOM 1484 N N . ALA A 1 181 ? 0.793 14.641 23.938 1 70.06 181 ALA A N 1
ATOM 1485 C CA . ALA A 1 181 ? 1.001 13.977 25.219 1 70.06 181 ALA A CA 1
ATOM 1486 C C . ALA A 1 181 ? 2.42 14.211 25.734 1 70.06 181 ALA A C 1
ATOM 1488 O O . ALA A 1 181 ? 3.389 14.047 24.984 1 70.06 181 ALA A O 1
ATOM 1489 N N . ILE A 1 182 ? 2.564 15.023 26.734 1 59 182 ILE A N 1
ATOM 1490 C CA . ILE A 1 182 ? 3.816 15.195 27.469 1 59 182 ILE A CA 1
ATOM 1491 C C . ILE A 1 182 ? 4.086 13.961 28.328 1 59 182 ILE A C 1
ATOM 1493 O O . ILE A 1 182 ? 3.193 13.484 29.031 1 59 182 ILE A O 1
ATOM 1497 N N . ASP A 1 183 ? 4.617 13 27.75 1 50.09 183 ASP A N 1
ATOM 1498 C CA . ASP A 1 183 ? 5.004 11.945 28.688 1 50.09 183 ASP A CA 1
ATOM 1499 C C . ASP A 1 183 ? 5.266 12.523 30.078 1 50.09 183 ASP A C 1
ATOM 1501 O O . ASP A 1 183 ? 6.082 13.438 30.234 1 50.09 183 ASP A O 1
ATOM 1505 N N . GLU A 1 184 ? 4.188 12.742 30.812 1 40.31 184 GLU A N 1
ATOM 1506 C CA . GLU A 1 184 ? 4.559 12.898 32.219 1 40.31 184 GLU A CA 1
ATOM 1507 C C . GLU A 1 184 ? 5.484 11.773 32.688 1 40.31 184 GLU A C 1
ATOM 1509 O O . GLU A 1 184 ? 5.176 10.594 32.5 1 40.31 184 GLU A O 1
ATOM 1514 N N . ASN A 1 185 ? 6.789 11.953 32.594 1 32.97 185 ASN A N 1
ATOM 1515 C CA . ASN A 1 185 ? 7.488 11.195 33.625 1 32.97 185 ASN A CA 1
ATOM 1516 C C . ASN A 1 185 ? 6.672 11.109 34.906 1 32.97 185 ASN A C 1
ATOM 1518 O O . ASN A 1 185 ? 6.094 12.109 35.344 1 32.97 185 ASN A O 1
ATOM 1522 N N . MET B 1 1 ? -2.973 12.836 -5.438 1 62 1 MET B N 1
ATOM 1523 C CA . MET B 1 1 ? -4.09 13.148 -4.555 1 62 1 MET B CA 1
ATOM 1524 C C . MET B 1 1 ? -3.588 13.586 -3.18 1 62 1 MET B C 1
ATOM 1526 O O . MET B 1 1 ? -4.016 14.609 -2.654 1 62 1 MET B O 1
ATOM 1530 N N . SER B 1 2 ? -2.406 13.031 -2.863 1 84.62 2 SER B N 1
ATOM 1531 C CA . SER B 1 2 ? -1.943 13.352 -1.518 1 84.62 2 SER B CA 1
ATOM 1532 C C . SER B 1 2 ? -1.278 14.727 -1.473 1 84.62 2 SER B C 1
ATOM 1534 O O . SER B 1 2 ? -1.473 15.484 -0.521 1 84.62 2 SER B O 1
ATOM 1536 N N . MET B 1 3 ? -1.006 15.164 -2.715 1 93.5 3 MET B N 1
ATOM 1537 C CA . MET B 1 3 ? -0.236 16.406 -2.699 1 93.5 3 MET B CA 1
ATOM 1538 C C . MET B 1 3 ? -1.154 17.609 -2.545 1 93.5 3 MET B C 1
ATOM 1540 O O . MET B 1 3 ? -0.848 18.531 -1.792 1 93.5 3 MET B O 1
ATOM 1544 N N . LYS B 1 4 ? -2.246 17.578 -3.238 1 96 4 LYS B N 1
ATOM 1545 C CA . LYS B 1 4 ? -3.201 18.672 -3.121 1 96 4 LYS B CA 1
ATOM 1546 C C . LYS B 1 4 ? -3.717 18.797 -1.691 1 96 4 LYS B C 1
ATOM 1548 O O . LYS B 1 4 ? -3.865 19.922 -1.181 1 96 4 LYS B O 1
ATOM 1553 N N . LEU B 1 5 ? -3.965 17.719 -1.088 1 96.38 5 LEU B N 1
ATOM 1554 C CA . LEU B 1 5 ? -4.422 17.734 0.297 1 96.38 5 LEU B CA 1
ATOM 1555 C C . LEU B 1 5 ? -3.375 18.375 1.207 1 96.38 5 LEU B C 1
ATOM 1557 O O . LEU B 1 5 ? -3.701 19.203 2.047 1 96.38 5 LEU B O 1
ATOM 1561 N N . VAL B 1 6 ? -2.146 17.969 0.98 1 96.25 6 VAL B N 1
ATOM 1562 C CA . VAL B 1 6 ? -1.055 18.453 1.825 1 96.25 6 VAL B CA 1
ATOM 1563 C C . VAL B 1 6 ? -0.863 19.953 1.632 1 96.25 6 VAL B C 1
ATOM 1565 O O . VAL B 1 6 ? -0.759 20.703 2.605 1 96.25 6 VAL B O 1
ATOM 1568 N N . ILE B 1 7 ? -0.929 20.359 0.4 1 97.19 7 ILE B N 1
ATOM 1569 C CA . ILE B 1 7 ? -0.757 21.781 0.096 1 97.19 7 ILE B CA 1
ATOM 1570 C C . ILE B 1 7 ? -1.869 22.578 0.759 1 97.19 7 ILE B C 1
ATOM 1572 O O . ILE B 1 7 ? -1.6 23.562 1.47 1 97.19 7 ILE B O 1
ATOM 1576 N N . LEU B 1 8 ? -3.082 22.219 0.52 1 98 8 LEU B N 1
ATOM 1577 C CA . LEU B 1 8 ? -4.23 22.938 1.062 1 98 8 LEU B CA 1
ATOM 1578 C C . LEU B 1 8 ? -4.215 22.922 2.586 1 98 8 LEU B C 1
ATOM 1580 O O . LEU B 1 8 ? -4.531 23.922 3.229 1 98 8 LEU B O 1
ATOM 1584 N N . GLY B 1 9 ? -3.848 21.75 3.129 1 97.12 9 GLY B N 1
ATOM 1585 C CA . GLY B 1 9 ? -3.744 21.656 4.578 1 97.12 9 GLY B CA 1
ATOM 1586 C C . GLY B 1 9 ? -2.73 22.609 5.168 1 97.12 9 GLY B C 1
ATOM 1587 O O . GLY B 1 9 ? -2.998 23.266 6.184 1 97.12 9 GLY B O 1
ATOM 1588 N N . LEU B 1 10 ? -1.62 22.75 4.543 1 97 10 LEU B N 1
ATOM 1589 C CA . LEU B 1 10 ? -0.579 23.656 5.035 1 97 10 LEU B CA 1
ATOM 1590 C C . LEU B 1 10 ? -0.981 25.109 4.84 1 97 10 LEU B C 1
ATOM 1592 O O . LEU B 1 10 ? -0.673 25.953 5.68 1 97 10 LEU B O 1
ATOM 1596 N N . LEU B 1 11 ? -1.703 25.406 3.795 1 97.81 11 LEU B N 1
ATOM 1597 C CA . LEU B 1 11 ? -2.152 26.766 3.549 1 97.81 11 LEU B CA 1
ATOM 1598 C C . LEU B 1 11 ? -3.232 27.172 4.547 1 97.81 11 LEU B C 1
ATOM 1600 O O . LEU B 1 11 ? -3.428 28.359 4.809 1 97.81 11 LEU B O 1
ATOM 1604 N N . LEU B 1 12 ? -3.973 26.219 5.051 1 96.88 12 LEU B N 1
ATOM 1605 C CA . LEU B 1 12 ? -4.945 26.5 6.102 1 96.88 12 LEU B CA 1
ATOM 1606 C C . LEU B 1 12 ? -4.25 27.016 7.359 1 96.88 12 LEU B C 1
ATOM 1608 O O . LEU B 1 12 ? -4.848 27.734 8.156 1 96.88 12 LEU B O 1
ATOM 1612 N N . GLU B 1 13 ? -2.984 26.594 7.508 1 95.69 13 GLU B N 1
ATOM 1613 C CA . GLU B 1 13 ? -2.199 27.062 8.656 1 95.69 13 GLU B CA 1
ATOM 1614 C C . GLU B 1 13 ? -1.678 28.469 8.43 1 95.69 13 GLU B C 1
ATOM 1616 O O . GLU B 1 13 ? -1.233 29.125 9.375 1 95.69 13 GLU B O 1
ATOM 1621 N N . GLY B 1 14 ? -1.709 28.984 7.172 1 96.12 14 GLY B N 1
ATOM 1622 C CA . GLY B 1 14 ? -1.242 30.297 6.785 1 96.12 14 GLY B CA 1
ATOM 1623 C C . GLY B 1 14 ? -0.756 30.359 5.352 1 96.12 14 GLY B C 1
ATOM 1624 O O . GLY B 1 14 ? -0.47 29.328 4.738 1 96.12 14 GLY B O 1
ATOM 1625 N N . ASP B 1 15 ? -0.688 31.609 4.879 1 96.88 15 ASP B N 1
ATOM 1626 C CA . ASP B 1 15 ? -0.192 31.812 3.521 1 96.88 15 ASP B CA 1
ATOM 1627 C C . ASP B 1 15 ? 1.257 31.359 3.391 1 96.88 15 ASP B C 1
ATOM 1629 O O . ASP B 1 15 ? 2.068 31.562 4.293 1 96.88 15 ASP B O 1
ATOM 1633 N N . LYS B 1 16 ? 1.521 30.656 2.283 1 96 16 LYS B N 1
ATOM 1634 C CA . LYS B 1 16 ? 2.863 30.109 2.09 1 96 16 LYS B CA 1
ATOM 1635 C C . LYS B 1 16 ? 3.23 30.078 0.61 1 96 16 LYS B C 1
ATOM 1637 O O . LYS B 1 16 ? 2.352 30.016 -0.252 1 96 16 LYS B O 1
ATOM 1642 N N . HIS B 1 17 ? 4.469 30.172 0.323 1 94.12 17 HIS B N 1
ATOM 1643 C CA . HIS B 1 17 ? 4.934 29.875 -1.027 1 94.12 17 HIS B CA 1
ATOM 1644 C C . HIS B 1 17 ? 5.375 28.406 -1.149 1 94.12 17 HIS B C 1
ATOM 1646 O O . HIS B 1 17 ? 5.578 27.734 -0.14 1 94.12 17 HIS B O 1
ATOM 1652 N N . PRO B 1 18 ? 5.52 27.922 -2.357 1 93.69 18 PRO B N 1
ATOM 1653 C CA . PRO B 1 18 ? 5.82 26.516 -2.6 1 93.69 18 PRO B CA 1
ATOM 1654 C C . PRO B 1 18 ? 7.098 26.062 -1.898 1 93.69 18 PRO B C 1
ATOM 1656 O O . PRO B 1 18 ? 7.145 24.953 -1.364 1 93.69 18 PRO B O 1
ATOM 1659 N N . TYR B 1 19 ? 8.023 26.844 -1.821 1 92.44 19 TYR B N 1
ATOM 1660 C CA . TYR B 1 19 ? 9.281 26.5 -1.163 1 92.44 19 TYR B CA 1
ATOM 1661 C C . TYR B 1 19 ? 9.062 26.25 0.325 1 92.44 19 TYR B C 1
ATOM 1663 O O . TYR B 1 19 ? 9.633 25.312 0.897 1 92.44 19 TYR B O 1
ATOM 1671 N N . GLU B 1 20 ? 8.398 27.109 0.929 1 94.06 20 GLU B N 1
ATOM 1672 C CA . GLU B 1 20 ? 8.078 26.938 2.344 1 94.06 20 GLU B CA 1
ATOM 1673 C C . GLU B 1 20 ? 7.305 25.656 2.594 1 94.06 20 GLU B C 1
ATOM 1675 O O . GLU B 1 20 ? 7.559 24.953 3.574 1 94.06 20 GLU B O 1
ATOM 1680 N N . VAL B 1 21 ? 6.379 25.359 1.727 1 95.06 21 VAL B N 1
ATOM 1681 C CA . VAL B 1 21 ? 5.605 24.125 1.834 1 95.06 21 VAL B CA 1
ATOM 1682 C C . VAL B 1 21 ? 6.539 22.922 1.741 1 95.06 21 VAL B C 1
ATOM 1684 O O . VAL B 1 21 ? 6.441 21.984 2.543 1 95.06 21 VAL B O 1
ATOM 1687 N N . GLN B 1 22 ? 7.379 22.953 0.806 1 93.31 22 GLN B N 1
ATOM 1688 C CA . GLN B 1 22 ? 8.352 21.875 0.647 1 93.31 22 GLN B CA 1
ATOM 1689 C C . GLN B 1 22 ? 9.203 21.703 1.906 1 93.31 22 GLN B C 1
ATOM 1691 O O . GLN B 1 22 ? 9.477 20.578 2.332 1 93.31 22 GLN B O 1
ATOM 1696 N N . HIS B 1 23 ? 9.594 22.812 2.494 1 93.75 23 HIS B N 1
ATOM 1697 C CA . HIS B 1 23 ? 10.414 22.812 3.705 1 93.75 23 HIS B CA 1
ATOM 1698 C C . HIS B 1 23 ? 9.656 22.203 4.875 1 93.75 23 HIS B C 1
ATOM 1700 O O . HIS B 1 23 ? 10.203 21.375 5.617 1 93.75 23 HIS B O 1
ATOM 1706 N N . ILE B 1 24 ? 8.43 22.578 5.035 1 94.12 24 ILE B N 1
ATOM 1707 C CA . ILE B 1 24 ? 7.609 22.062 6.129 1 94.12 24 ILE B CA 1
ATOM 1708 C C . ILE B 1 24 ? 7.414 20.562 5.961 1 94.12 24 ILE B C 1
ATOM 1710 O O . ILE B 1 24 ? 7.5 19.812 6.934 1 94.12 24 ILE B O 1
ATOM 1714 N N . MET B 1 25 ? 7.164 20.109 4.762 1 93.44 25 MET B N 1
ATOM 1715 C CA . MET B 1 25 ? 7 18.672 4.5 1 93.44 25 MET B CA 1
ATOM 1716 C C . MET B 1 25 ? 8.242 17.906 4.914 1 93.44 25 MET B C 1
ATOM 1718 O O . MET B 1 25 ? 8.148 16.812 5.477 1 93.44 25 MET B O 1
ATOM 1722 N N . LYS B 1 26 ? 9.383 18.484 4.641 1 91.81 26 LYS B N 1
ATOM 1723 C CA . LYS B 1 26 ? 10.648 17.859 5.012 1 91.81 26 LYS B CA 1
ATOM 1724 C C . LYS B 1 26 ? 10.844 17.859 6.523 1 91.81 26 LYS B C 1
ATOM 1726 O O . LYS B 1 26 ? 11.234 16.859 7.113 1 91.81 26 LYS B O 1
ATOM 1731 N N . GLU B 1 27 ? 10.578 18.984 7.086 1 91.69 27 GLU B N 1
ATOM 1732 C CA . GLU B 1 27 ? 10.734 19.141 8.531 1 91.69 27 GLU B CA 1
ATOM 1733 C C . GLU B 1 27 ? 9.844 18.172 9.289 1 91.69 27 GLU B C 1
ATOM 1735 O O . GLU B 1 27 ? 10.258 17.609 10.312 1 91.69 27 GLU B O 1
ATOM 1740 N N . ARG B 1 28 ? 8.641 18 8.75 1 90.38 28 ARG B N 1
ATOM 1741 C CA . ARG B 1 28 ? 7.688 17.094 9.398 1 90.38 28 ARG B CA 1
ATOM 1742 C C . ARG B 1 28 ? 7.871 15.664 8.922 1 90.38 28 ARG B C 1
ATOM 1744 O O . ARG B 1 28 ? 7.074 14.781 9.266 1 90.38 28 ARG B O 1
ATOM 1751 N N . GLN B 1 29 ? 8.875 15.43 8.109 1 89.88 29 GLN B N 1
ATOM 1752 C CA . GLN B 1 29 ? 9.234 14.109 7.598 1 89.88 29 GLN B CA 1
ATOM 1753 C C . GLN B 1 29 ? 8.039 13.43 6.941 1 89.88 29 GLN B C 1
ATOM 1755 O O . GLN B 1 29 ? 7.852 12.219 7.094 1 89.88 29 GLN B O 1
ATOM 1760 N N . MET B 1 30 ? 7.234 14.211 6.246 1 90 30 MET B N 1
ATOM 1761 C CA . MET B 1 30 ? 6.02 13.664 5.648 1 90 30 MET B CA 1
ATOM 1762 C C . MET B 1 30 ? 6.352 12.695 4.523 1 90 30 MET B C 1
ATOM 1764 O O . MET B 1 30 ? 5.562 11.797 4.219 1 90 30 MET B O 1
ATOM 1768 N N . ASP B 1 31 ? 7.516 12.805 3.99 1 87.88 31 ASP B N 1
ATOM 1769 C CA . ASP B 1 31 ? 7.938 11.945 2.891 1 87.88 31 ASP B CA 1
ATOM 1770 C C . ASP B 1 31 ? 8.156 10.508 3.371 1 87.88 31 ASP B C 1
ATOM 1772 O O . ASP B 1 31 ? 8.242 9.586 2.562 1 87.88 31 ASP B O 1
ATOM 1776 N N . CYS B 1 32 ? 8.219 10.344 4.629 1 87.31 32 CYS B N 1
ATOM 1777 C CA . CYS B 1 32 ? 8.453 9.016 5.191 1 87.31 32 CYS B CA 1
ATOM 1778 C C . CYS B 1 32 ? 7.164 8.211 5.246 1 87.31 32 CYS B C 1
ATOM 1780 O O . CYS B 1 32 ? 7.203 6.984 5.375 1 87.31 32 CYS B O 1
ATOM 1782 N N . TYR B 1 33 ? 6.02 8.914 5.086 1 88.69 33 TYR B N 1
ATOM 1783 C CA . TYR B 1 33 ? 4.797 8.141 5.254 1 88.69 33 TYR B CA 1
ATOM 1784 C C . TYR B 1 33 ? 3.727 8.586 4.266 1 88.69 33 TYR B C 1
ATOM 1786 O O . TYR B 1 33 ? 2.633 8.023 4.223 1 88.69 33 TYR B O 1
ATOM 1794 N N . ILE B 1 34 ? 3.996 9.586 3.52 1 89.31 34 ILE B N 1
ATOM 1795 C CA . ILE B 1 34 ? 3.113 10.016 2.438 1 89.31 34 ILE B CA 1
ATOM 1796 C C . ILE B 1 34 ? 3.848 9.906 1.103 1 89.31 34 ILE B C 1
ATOM 1798 O O . ILE B 1 34 ? 4.969 10.406 0.963 1 89.31 34 ILE B O 1
ATOM 1802 N N . LYS B 1 35 ? 3.188 9.258 0.175 1 84.81 35 LYS B N 1
ATOM 1803 C CA . LYS B 1 35 ? 3.801 9.062 -1.136 1 84.81 35 LYS B CA 1
ATOM 1804 C C . LYS B 1 35 ? 3.51 10.242 -2.059 1 84.81 35 LYS B C 1
ATOM 1806 O O . LYS B 1 35 ? 2.348 10.57 -2.311 1 84.81 35 LYS B O 1
ATOM 1811 N N . TYR B 1 36 ? 4.562 10.906 -2.525 1 83.56 36 TYR B N 1
ATOM 1812 C CA . TYR B 1 36 ? 4.406 11.93 -3.555 1 83.56 36 TYR B CA 1
ATOM 1813 C C . TYR B 1 36 ? 5.547 11.867 -4.562 1 83.56 36 TYR B C 1
ATOM 1815 O O . TYR B 1 36 ? 6.656 11.438 -4.23 1 83.56 36 TYR B O 1
ATOM 1823 N N . ALA B 1 37 ? 5.207 12.109 -5.762 1 77.81 37 ALA B N 1
ATOM 1824 C CA . ALA B 1 37 ? 6.207 12.156 -6.824 1 77.81 37 ALA B CA 1
ATOM 1825 C C . ALA B 1 37 ? 7.062 13.414 -6.711 1 77.81 37 ALA B C 1
ATOM 1827 O O . ALA B 1 37 ? 6.559 14.492 -6.371 1 77.81 37 ALA B O 1
ATOM 1828 N N . LYS B 1 38 ? 8.375 13.148 -7.047 1 75.38 38 LYS B N 1
ATOM 1829 C CA . LYS B 1 38 ? 9.289 14.289 -7.07 1 75.38 38 LYS B CA 1
ATOM 1830 C C . LYS B 1 38 ? 8.828 15.344 -8.07 1 75.38 38 LYS B C 1
ATOM 1832 O O . LYS B 1 38 ? 8.461 15.016 -9.203 1 75.38 38 LYS B O 1
ATOM 1837 N N . GLY B 1 39 ? 8.711 16.5 -7.684 1 78.56 39 GLY B N 1
ATOM 1838 C CA . GLY B 1 39 ? 8.375 17.578 -8.594 1 78.56 39 GLY B CA 1
ATOM 1839 C C . GLY B 1 39 ? 6.879 17.812 -8.719 1 78.56 39 GLY B C 1
ATOM 1840 O O . GLY B 1 39 ? 6.438 18.688 -9.461 1 78.56 39 GLY B O 1
ATOM 1841 N N . SER B 1 40 ? 6.137 17.062 -8.078 1 88.31 40 SER B N 1
ATOM 1842 C CA . SER B 1 40 ? 4.691 17.188 -8.219 1 88.31 40 SER B CA 1
ATOM 1843 C C . SER B 1 40 ? 4.164 18.406 -7.477 1 88.31 40 SER B C 1
ATOM 1845 O O . SER B 1 40 ? 3.043 18.859 -7.723 1 88.31 40 SER B O 1
ATOM 1847 N N . LEU B 1 41 ? 4.941 18.922 -6.664 1 92.88 41 LEU B N 1
ATOM 1848 C CA . LEU B 1 41 ? 4.488 20.016 -5.801 1 92.88 41 LEU B CA 1
ATOM 1849 C C . LEU B 1 41 ? 4.105 21.234 -6.617 1 92.88 41 LEU B C 1
ATOM 1851 O O . LEU B 1 41 ? 3 21.766 -6.477 1 92.88 41 LEU B O 1
ATOM 1855 N N . TYR B 1 42 ? 4.949 21.672 -7.469 1 91.31 42 TYR B N 1
ATOM 1856 C CA . TYR B 1 42 ? 4.715 22.891 -8.234 1 91.31 42 TYR B CA 1
ATOM 1857 C C . TYR B 1 42 ? 3.557 22.703 -9.203 1 91.31 42 TYR B C 1
ATOM 1859 O O . TYR B 1 42 ? 2.76 23.625 -9.414 1 91.31 42 TYR B O 1
ATOM 1867 N N . TYR B 1 43 ? 3.535 21.578 -9.75 1 93.62 43 TYR B N 1
ATOM 1868 C CA . TYR B 1 43 ? 2.412 21.266 -10.625 1 93.62 43 TYR B CA 1
ATOM 1869 C C . TYR B 1 43 ? 1.095 21.312 -9.859 1 93.62 43 TYR B C 1
ATOM 1871 O O . TYR B 1 43 ? 0.094 21.828 -10.367 1 93.62 43 TYR B O 1
ATOM 1879 N N . ALA B 1 44 ? 1.1 20.766 -8.742 1 96.06 44 ALA B N 1
ATOM 1880 C CA . ALA B 1 44 ? -0.101 20.766 -7.914 1 96.06 44 ALA B CA 1
ATOM 1881 C C . ALA B 1 44 ? -0.517 22.188 -7.555 1 96.06 44 ALA B C 1
ATOM 1883 O O . ALA B 1 44 ? -1.708 22.5 -7.543 1 96.06 44 ALA B O 1
ATOM 1884 N N . PHE B 1 45 ? 0.423 23.047 -7.293 1 95.56 45 PHE B N 1
ATOM 1885 C CA . PHE B 1 45 ? 0.123 24.453 -7.035 1 95.56 45 PHE B CA 1
ATOM 1886 C C . PHE B 1 45 ? -0.553 25.094 -8.242 1 95.56 45 PHE B C 1
ATOM 1888 O O . PHE B 1 45 ? -1.541 25.812 -8.102 1 95.56 45 PHE B O 1
ATOM 1895 N N . GLU B 1 46 ? 0.038 24.859 -9.367 1 94.5 46 GLU B N 1
ATOM 1896 C CA . GLU B 1 46 ? -0.526 25.406 -10.594 1 94.5 46 GLU B CA 1
ATOM 1897 C C . GLU B 1 46 ? -1.968 24.938 -10.797 1 94.5 46 GLU B C 1
ATOM 1899 O O . GLU B 1 46 ? -2.842 25.734 -11.125 1 94.5 46 GLU B O 1
ATOM 1904 N N . GLN B 1 47 ? -2.219 23.672 -10.609 1 96.88 47 GLN B N 1
ATOM 1905 C CA . GLN B 1 47 ? -3.553 23.109 -10.773 1 96.88 47 GLN B CA 1
ATOM 1906 C C . GLN B 1 47 ? -4.539 23.719 -9.781 1 96.88 47 GLN B C 1
ATOM 1908 O O . GLN B 1 47 ? -5.672 24.047 -10.141 1 96.88 47 GLN B O 1
ATOM 1913 N N . LEU B 1 48 ? -4.121 23.859 -8.547 1 97.88 48 LEU B N 1
ATOM 1914 C CA . LEU B 1 48 ? -4.977 24.406 -7.504 1 97.88 48 LEU B CA 1
ATOM 1915 C C . LEU B 1 48 ? -5.32 25.875 -7.805 1 97.88 48 LEU B C 1
ATOM 1917 O O . LEU B 1 48 ? -6.438 26.312 -7.539 1 97.88 48 LEU B O 1
ATOM 1921 N N . GLU B 1 49 ? -4.359 26.625 -8.297 1 96.75 49 GLU B N 1
ATOM 1922 C CA . GLU B 1 49 ? -4.602 28 -8.688 1 96.75 49 GLU B CA 1
ATOM 1923 C C . GLU B 1 49 ? -5.598 28.094 -9.836 1 96.75 49 GLU B C 1
ATOM 1925 O O . GLU B 1 49 ? -6.535 28.891 -9.789 1 96.75 49 GLU B O 1
ATOM 1930 N N . LYS B 1 50 ? -5.383 27.25 -10.836 1 97 50 LYS B N 1
ATOM 1931 C CA . LYS B 1 50 ? -6.266 27.219 -11.992 1 97 50 LYS B CA 1
ATOM 1932 C C . LYS B 1 50 ? -7.695 26.875 -11.594 1 97 50 LYS B C 1
ATOM 1934 O O . LYS B 1 50 ? -8.656 27.375 -12.18 1 97 50 LYS B O 1
ATOM 1939 N N . GLN B 1 51 ? -7.859 26.047 -10.562 1 96.94 51 GLN B N 1
ATOM 1940 C CA . GLN B 1 51 ? -9.164 25.594 -10.078 1 96.94 51 GLN B CA 1
ATOM 1941 C C . GLN B 1 51 ? -9.789 26.641 -9.156 1 96.94 51 GLN B C 1
ATOM 1943 O O . GLN B 1 51 ? -10.93 26.484 -8.711 1 96.94 51 GLN B O 1
ATOM 1948 N N . GLY B 1 52 ? -9.008 27.688 -8.828 1 97.56 52 GLY B N 1
ATOM 1949 C CA . GLY B 1 52 ? -9.5 28.734 -7.945 1 97.56 52 GLY B CA 1
ATOM 1950 C C . GLY B 1 52 ? -9.469 28.344 -6.48 1 97.56 52 GLY B C 1
ATOM 1951 O O . GLY B 1 52 ? -10.094 29 -5.645 1 97.56 52 GLY B O 1
ATOM 1952 N N . ALA B 1 53 ? -8.781 27.266 -6.145 1 98.38 53 ALA B N 1
ATOM 1953 C CA . ALA B 1 53 ? -8.703 26.781 -4.762 1 98.38 53 ALA B CA 1
ATOM 1954 C C . ALA B 1 53 ? -7.707 27.609 -3.955 1 98.38 53 ALA B C 1
ATOM 1956 O O . ALA B 1 53 ? -7.789 27.672 -2.725 1 98.38 53 ALA B O 1
ATOM 1957 N N . ILE B 1 54 ? -6.715 28.172 -4.703 1 98.12 54 ILE B N 1
ATOM 1958 C CA . ILE B 1 54 ? -5.758 29.094 -4.09 1 98.12 54 ILE B CA 1
ATOM 1959 C C . ILE B 1 54 ? -5.562 30.312 -4.988 1 98.12 54 ILE B C 1
ATOM 1961 O O . ILE B 1 54 ? -5.902 30.266 -6.172 1 98.12 54 ILE B O 1
ATOM 1965 N N . HIS B 1 55 ? -5.121 31.422 -4.457 1 96.38 55 HIS B N 1
ATOM 1966 C CA . HIS B 1 55 ? -4.789 32.594 -5.254 1 96.38 55 HIS B CA 1
ATOM 1967 C C . HIS B 1 55 ? -3.492 33.25 -4.773 1 96.38 55 HIS B C 1
ATOM 1969 O O . HIS B 1 55 ? -3.072 33.031 -3.635 1 96.38 55 HIS B O 1
ATOM 1975 N N . ILE B 1 56 ? -2.908 33.969 -5.68 1 93 56 ILE B N 1
ATOM 1976 C CA . ILE B 1 56 ? -1.655 34.656 -5.391 1 93 56 ILE B CA 1
ATOM 1977 C C . ILE B 1 56 ? -1.936 35.938 -4.586 1 93 56 ILE B C 1
ATOM 1979 O O . ILE B 1 56 ? -2.809 36.719 -4.945 1 93 56 ILE B O 1
ATOM 1983 N N . THR B 1 57 ? -1.325 36.062 -3.492 1 87.56 57 THR B N 1
ATOM 1984 C CA . THR B 1 57 ? -1.499 37.281 -2.699 1 87.56 57 THR B CA 1
ATOM 1985 C C . THR B 1 57 ? -0.363 38.25 -2.959 1 87.56 57 THR B C 1
ATOM 1987 O O . THR B 1 57 ? -0.582 39.469 -2.994 1 87.56 57 THR B O 1
ATOM 1990 N N . ASN B 1 58 ? 0.877 37.781 -2.967 1 81.5 58 ASN B N 1
ATOM 1991 C CA . ASN B 1 58 ? 2.041 38.656 -3.129 1 81.5 58 ASN B CA 1
ATOM 1992 C C . ASN B 1 58 ? 3.152 37.938 -3.908 1 81.5 58 ASN B C 1
ATOM 1994 O O . ASN B 1 58 ? 3.279 36.719 -3.859 1 81.5 58 ASN B O 1
ATOM 1998 N N . VAL B 1 59 ? 3.639 38.688 -4.84 1 76.38 59 VAL B N 1
ATOM 1999 C CA . VAL B 1 59 ? 4.836 38.188 -5.516 1 76.38 59 VAL B CA 1
ATOM 2000 C C . VAL B 1 59 ? 6.055 39 -5.051 1 76.38 59 VAL B C 1
ATOM 2002 O O . VAL B 1 59 ? 6.109 40.219 -5.223 1 76.38 59 VAL B O 1
ATOM 2005 N N . ILE B 1 60 ? 6.805 38.375 -4.129 1 70.44 60 ILE B N 1
ATOM 2006 C CA . ILE B 1 60 ? 8.008 39.062 -3.662 1 70.44 60 ILE B CA 1
ATOM 2007 C C . ILE B 1 60 ? 9.148 38.812 -4.652 1 70.44 60 ILE B C 1
ATOM 2009 O O . ILE B 1 60 ? 9.516 37.688 -4.934 1 70.44 60 ILE B O 1
ATOM 2013 N N . ARG B 1 61 ? 9.484 39.812 -5.383 1 66.38 61 ARG B N 1
ATOM 2014 C CA . ARG B 1 61 ? 10.547 39.812 -6.383 1 66.38 61 ARG B CA 1
ATOM 2015 C C . ARG B 1 61 ? 11.891 40.156 -5.754 1 66.38 61 ARG B C 1
ATOM 2017 O O . ARG B 1 61 ? 11.992 41.094 -4.969 1 66.38 61 ARG B O 1
ATOM 2024 N N . ASP B 1 62 ? 12.539 39.156 -5.406 1 60.69 62 ASP B N 1
ATOM 2025 C CA . ASP B 1 62 ? 13.898 39.5 -4.969 1 60.69 62 ASP B CA 1
ATOM 2026 C C . ASP B 1 62 ? 14.883 39.406 -6.129 1 60.69 62 ASP B C 1
ATOM 2028 O O . ASP B 1 62 ? 14.695 38.594 -7.051 1 60.69 62 ASP B O 1
ATOM 2032 N N . THR B 1 63 ? 15.641 40.469 -6.273 1 61 63 THR B N 1
ATOM 2033 C CA . THR B 1 63 ? 16.641 40.625 -7.332 1 61 63 THR B CA 1
ATOM 2034 C C . THR B 1 63 ? 17.484 39.375 -7.477 1 61 63 THR B C 1
ATOM 2036 O O . THR B 1 63 ? 17.953 39.062 -8.57 1 61 63 THR B O 1
ATOM 2039 N N . ASN B 1 64 ? 17.812 38.75 -6.367 1 60.44 64 ASN B N 1
ATOM 2040 C CA . ASN B 1 64 ? 18.812 37.688 -6.445 1 60.44 64 ASN B CA 1
ATOM 2041 C C . ASN B 1 64 ? 18.203 36.312 -6.223 1 60.44 64 ASN B C 1
ATOM 2043 O O . ASN B 1 64 ? 18.922 35.312 -6.082 1 60.44 64 ASN B O 1
ATOM 2047 N N . ARG B 1 65 ? 16.828 36.375 -5.883 1 58.19 65 ARG B N 1
ATOM 2048 C CA . ARG B 1 65 ? 16.219 35.062 -5.684 1 58.19 65 ARG B CA 1
ATOM 2049 C C . ARG B 1 65 ? 14.93 34.938 -6.484 1 58.19 65 ARG B C 1
ATOM 2051 O O . ARG B 1 65 ? 14.305 35.969 -6.824 1 58.19 65 ARG B O 1
ATOM 2058 N N . PRO B 1 66 ? 14.711 33.812 -7.047 1 59.41 66 PRO B N 1
ATOM 2059 C CA . PRO B 1 66 ? 13.461 33.594 -7.777 1 59.41 66 PRO B CA 1
ATOM 2060 C C . PRO B 1 66 ? 12.25 34.188 -7.066 1 59.41 66 PRO B C 1
ATOM 2062 O O . PRO B 1 66 ? 12.242 34.312 -5.84 1 59.41 66 PRO B O 1
ATOM 2065 N N . ASP B 1 67 ? 11.367 34.812 -7.859 1 64.31 67 ASP B N 1
ATOM 2066 C CA . ASP B 1 67 ? 10.133 35.406 -7.344 1 64.31 67 ASP B CA 1
ATOM 2067 C C . ASP B 1 67 ? 9.422 34.438 -6.398 1 64.31 67 ASP B C 1
ATOM 2069 O O . ASP B 1 67 ? 9.336 33.25 -6.68 1 64.31 67 ASP B O 1
ATOM 2073 N N . LYS B 1 68 ? 9.383 34.781 -5.141 1 79.44 68 LYS B N 1
ATOM 2074 C CA . LYS B 1 68 ? 8.609 34 -4.188 1 79.44 68 LYS B CA 1
ATOM 2075 C C . LYS B 1 68 ? 7.125 34.375 -4.238 1 79.44 68 LYS B C 1
ATOM 2077 O O . LYS B 1 68 ? 6.75 35.5 -3.904 1 79.44 68 LYS B O 1
ATOM 2082 N N . THR B 1 69 ? 6.348 33.625 -4.891 1 88.75 69 THR B N 1
ATOM 2083 C CA . THR B 1 69 ? 4.902 33.781 -4.984 1 88.75 69 THR B CA 1
ATOM 2084 C C . THR B 1 69 ? 4.211 33.188 -3.75 1 88.75 69 THR B C 1
ATOM 2086 O O . THR B 1 69 ? 4.387 32.031 -3.428 1 88.75 69 THR B O 1
ATOM 2089 N N . ILE B 1 70 ? 3.557 34.094 -3.004 1 94.88 70 ILE B N 1
ATOM 2090 C CA . ILE B 1 70 ? 2.838 33.656 -1.808 1 94.88 70 ILE B CA 1
ATOM 2091 C C . ILE B 1 70 ? 1.391 33.312 -2.166 1 94.88 70 ILE B C 1
ATOM 2093 O O . ILE B 1 70 ? 0.723 34.094 -2.857 1 94.88 70 ILE B O 1
ATOM 2097 N N . PHE B 1 71 ? 0.931 32.156 -1.646 1 97.12 71 PHE B N 1
ATOM 2098 C CA . PHE B 1 71 ? -0.411 31.703 -1.978 1 97.12 71 PHE B CA 1
ATOM 2099 C C . PHE B 1 71 ? -1.31 31.719 -0.747 1 97.12 71 PHE B C 1
ATOM 2101 O O . PHE B 1 71 ? -0.853 31.453 0.366 1 97.12 71 PHE B O 1
ATOM 2108 N N . HIS B 1 72 ? -2.596 32.125 -1.027 1 97.56 72 HIS B N 1
ATOM 2109 C CA . HIS B 1 72 ? -3.668 32.094 -0.041 1 97.56 72 HIS B CA 1
ATOM 2110 C C . HIS B 1 72 ? -4.75 31.094 -0.439 1 97.56 72 HIS B C 1
ATOM 2112 O O . HI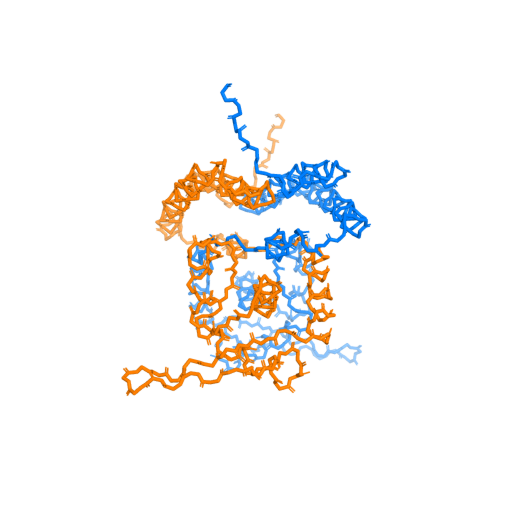S B 1 72 ? -5.121 31 -1.612 1 97.56 72 HIS B O 1
ATOM 2118 N N . ILE B 1 73 ? -5.191 30.297 0.509 1 98.06 73 ILE B N 1
ATOM 2119 C CA . ILE B 1 73 ? -6.277 29.359 0.25 1 98.06 73 ILE B CA 1
ATOM 2120 C C . ILE B 1 73 ? -7.609 30.109 0.204 1 98.06 73 ILE B C 1
ATOM 2122 O O . ILE B 1 73 ? -7.859 31 1.023 1 98.06 73 ILE B O 1
ATOM 2126 N N . THR B 1 74 ? -8.477 29.812 -0.737 1 98.19 74 THR B N 1
ATOM 2127 C CA . THR B 1 74 ? -9.789 30.422 -0.89 1 98.19 74 THR B CA 1
ATOM 2128 C C . THR B 1 74 ? -10.859 29.594 -0.178 1 98.19 74 THR B C 1
ATOM 2130 O O . THR B 1 74 ? -10.562 28.547 0.388 1 98.19 74 THR B O 1
ATOM 2133 N N . GLU B 1 75 ? -12.125 30.188 -0.213 1 98 75 GLU B N 1
ATOM 2134 C CA . GLU B 1 75 ? -13.242 29.422 0.325 1 98 75 GLU B CA 1
ATOM 2135 C C . GLU B 1 75 ? -13.461 28.125 -0.465 1 98 75 GLU B C 1
ATOM 2137 O O . GLU B 1 75 ? -13.781 27.078 0.111 1 98 75 GLU B O 1
ATOM 2142 N N . GLU B 1 76 ? -13.234 28.234 -1.716 1 97.88 76 GLU B N 1
ATOM 2143 C CA . GLU B 1 76 ? -13.32 27.047 -2.559 1 97.88 76 GLU B CA 1
ATOM 2144 C C . GLU B 1 76 ? -12.227 26.047 -2.203 1 97.88 76 GLU B C 1
ATOM 2146 O O . GLU B 1 76 ? -12.453 24.828 -2.236 1 97.88 76 GLU B O 1
ATOM 2151 N N . GLY B 1 77 ? -11.07 26.516 -1.886 1 98.12 77 GLY B N 1
ATOM 2152 C CA . GLY B 1 77 ? -9.977 25.656 -1.459 1 98.12 77 GLY B CA 1
ATOM 2153 C C . GLY B 1 77 ? -10.25 24.938 -0.152 1 98.12 77 GLY B C 1
ATOM 2154 O O . GLY B 1 77 ? -9.906 23.766 0.001 1 98.12 77 GLY B O 1
ATOM 2155 N N . LYS B 1 78 ? -10.906 25.672 0.729 1 97.5 78 LYS B N 1
ATOM 2156 C CA . LYS B 1 78 ? -11.273 25.078 2.008 1 97.5 78 LYS B CA 1
ATOM 2157 C C . LYS B 1 78 ? -12.266 23.938 1.817 1 97.5 78 LYS B C 1
ATOM 2159 O O . LYS B 1 78 ? -12.141 22.875 2.443 1 97.5 78 LYS B O 1
ATOM 2164 N N . LYS B 1 79 ? -13.188 24.156 0.944 1 96.75 79 LYS B N 1
ATOM 2165 C CA . LYS B 1 79 ? -14.164 23.125 0.638 1 96.75 79 LYS B CA 1
ATOM 2166 C C . LYS B 1 79 ? -13.5 21.906 -0.014 1 96.75 79 LYS B C 1
ATOM 2168 O O . LYS B 1 79 ? -13.805 20.766 0.331 1 96.75 79 LYS B O 1
ATOM 2173 N N . LEU B 1 80 ? -12.625 22.203 -0.912 1 97.12 80 LEU B N 1
ATOM 2174 C CA . LEU B 1 80 ? -11.898 21.125 -1.586 1 97.12 80 LEU B CA 1
ATOM 2175 C C . LEU B 1 80 ? -11.055 20.344 -0.592 1 97.12 80 LEU B C 1
ATOM 2177 O O . LEU B 1 80 ? -11.016 19.109 -0.647 1 97.12 80 LEU B O 1
ATOM 2181 N N . PHE B 1 81 ? -10.43 21.062 0.319 1 97.25 81 PHE B N 1
ATOM 2182 C CA . PHE B 1 81 ? -9.641 20.422 1.358 1 97.25 81 PHE B CA 1
ATOM 2183 C C . PHE B 1 81 ? -10.484 19.422 2.143 1 97.25 81 PHE B C 1
ATOM 2185 O O . PHE B 1 81 ? -10.078 18.266 2.328 1 97.25 81 PHE B O 1
ATOM 2192 N N . HIS B 1 82 ? -11.586 19.891 2.514 1 95.19 82 HIS B N 1
ATOM 2193 C CA . HIS B 1 82 ? -12.453 19.047 3.33 1 95.19 82 HIS B CA 1
ATOM 2194 C C . HIS B 1 82 ? -12.898 17.797 2.561 1 95.19 82 HIS B C 1
ATOM 2196 O O . HIS B 1 82 ? -12.914 16.703 3.105 1 95.19 82 HIS B O 1
ATOM 2202 N N . THR B 1 83 ? -13.219 18 1.375 1 94.7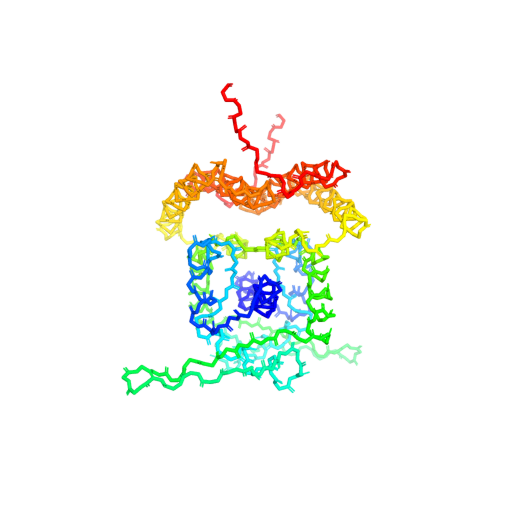5 83 THR B N 1
ATOM 2203 C CA . THR B 1 83 ? -13.633 16.906 0.518 1 94.75 83 THR B CA 1
ATOM 2204 C C . THR B 1 83 ? -12.508 15.891 0.358 1 94.75 83 THR B C 1
ATOM 2206 O O . THR B 1 83 ? -12.727 14.68 0.498 1 94.75 83 THR B O 1
ATOM 2209 N N . LEU B 1 84 ? -11.32 16.375 0.095 1 95.75 84 LEU B N 1
ATOM 2210 C CA . LEU B 1 84 ? -10.164 15.5 -0.088 1 95.75 84 LEU B CA 1
ATOM 2211 C C . LEU B 1 84 ? -9.828 14.758 1.204 1 95.75 84 LEU B C 1
ATOM 2213 O O . LEU B 1 84 ? -9.469 13.578 1.178 1 95.75 84 LEU B O 1
ATOM 2217 N N . LEU B 1 85 ? -9.906 15.492 2.273 1 95.06 85 LEU B N 1
ATOM 2218 C CA . LEU B 1 85 ? -9.617 14.914 3.582 1 95.06 85 LEU B CA 1
ATOM 2219 C C . LEU B 1 85 ? -10.516 13.727 3.869 1 95.06 85 LEU B C 1
ATOM 2221 O O . LEU B 1 85 ? -10.039 12.641 4.211 1 95.06 85 LEU B O 1
ATOM 2225 N N . LEU B 1 86 ? -11.781 13.891 3.678 1 93.25 86 LEU B N 1
ATOM 2226 C CA . LEU B 1 86 ? -12.75 12.82 3.932 1 93.25 86 LEU B CA 1
ATOM 2227 C C . LEU B 1 86 ? -12.531 11.648 2.98 1 93.25 86 LEU B C 1
ATOM 2229 O O . LEU B 1 86 ? -12.641 10.492 3.381 1 93.25 86 LEU B O 1
ATOM 2233 N N . LYS B 1 87 ? -12.25 11.977 1.79 1 94.25 87 LYS B N 1
ATOM 2234 C CA . LYS B 1 87 ? -11.984 10.93 0.806 1 94.25 87 LYS B CA 1
ATOM 2235 C C . LYS B 1 87 ? -10.805 10.062 1.229 1 94.25 87 LYS B C 1
ATOM 2237 O O . LYS B 1 87 ? -10.836 8.836 1.071 1 94.25 87 LYS B O 1
ATOM 2242 N N . GLN B 1 88 ? -9.758 10.672 1.729 1 93.62 88 GLN B N 1
ATOM 2243 C CA . GLN B 1 88 ? -8.586 9.93 2.182 1 93.62 88 GLN B CA 1
ATOM 2244 C C . GLN B 1 88 ? -8.914 9.062 3.395 1 93.62 88 GLN B C 1
ATOM 2246 O O . GLN B 1 88 ? -8.422 7.941 3.518 1 93.62 88 GLN B O 1
ATOM 2251 N N . PHE B 1 89 ? -9.75 9.547 4.262 1 93.44 89 PHE B N 1
ATOM 2252 C CA . PHE B 1 89 ? -10.18 8.758 5.414 1 93.44 89 PHE B CA 1
ATOM 2253 C C . PHE B 1 89 ? -11.039 7.574 4.973 1 93.44 89 PHE B C 1
ATOM 2255 O O . PHE B 1 89 ? -10.945 6.488 5.551 1 93.44 89 PHE B O 1
ATOM 2262 N N . GLU B 1 90 ? -11.742 7.762 3.953 1 93.31 90 GLU B N 1
ATOM 2263 C CA . GLU B 1 90 ? -12.711 6.766 3.504 1 93.31 90 GLU B CA 1
ATOM 2264 C C . GLU B 1 90 ? -12.047 5.727 2.604 1 93.31 90 GLU B C 1
ATOM 2266 O O . GLU B 1 90 ? -12.625 4.668 2.342 1 93.31 90 GLU B O 1
ATOM 2271 N N . ALA B 1 91 ? -10.906 6.094 2.129 1 91.69 91 ALA B N 1
ATOM 2272 C CA . ALA B 1 91 ? -10.242 5.195 1.186 1 91.69 91 ALA B CA 1
ATOM 2273 C C . ALA B 1 91 ? -10.125 3.787 1.764 1 91.69 91 ALA B C 1
ATOM 2275 O O . ALA B 1 91 ? -9.852 3.621 2.955 1 91.69 91 ALA B O 1
ATOM 2276 N N . LYS B 1 92 ? -10.305 2.746 0.914 1 85.38 92 LYS B N 1
ATOM 2277 C CA . LYS B 1 92 ? -10.258 1.354 1.35 1 85.38 92 LYS B CA 1
ATOM 2278 C C . LYS B 1 92 ? -8.828 0.947 1.716 1 85.38 92 LYS B C 1
ATOM 2280 O O . LYS B 1 92 ? -7.863 1.464 1.148 1 85.38 92 LYS B O 1
ATOM 2285 N N . ASN B 1 93 ? -8.836 0.152 2.775 1 77.81 93 ASN B N 1
ATOM 2286 C CA . ASN B 1 93 ? -7.57 -0.411 3.229 1 77.81 93 ASN B CA 1
ATOM 2287 C C . ASN B 1 93 ? -7.297 -1.766 2.58 1 77.81 93 ASN B C 1
ATOM 2289 O O . ASN B 1 93 ? -7.867 -2.779 2.984 1 77.81 93 ASN B O 1
ATOM 2293 N N . GLN B 1 94 ? -6.836 -1.773 1.347 1 77 94 GLN B N 1
ATOM 2294 C CA . GLN B 1 94 ? -6.445 -3.049 0.756 1 77 94 GLN B CA 1
ATOM 2295 C C . GLN B 1 94 ? -4.934 -3.244 0.815 1 77 94 GLN B C 1
ATOM 2297 O O . GLN B 1 94 ? -4.176 -2.279 0.7 1 77 94 GLN B O 1
ATOM 2302 N N . ILE B 1 95 ? -4.648 -4.465 1.158 1 87.31 95 ILE B N 1
ATOM 2303 C CA . ILE B 1 95 ? -3.238 -4.812 1.286 1 87.31 95 ILE B CA 1
ATOM 2304 C C . ILE B 1 95 ? -2.777 -5.57 0.042 1 87.31 95 ILE B C 1
ATOM 2306 O O . ILE B 1 95 ? -3.168 -6.719 -0.173 1 87.31 95 ILE B O 1
ATOM 2310 N N . TYR B 1 96 ? -2.16 -4.891 -0.799 1 87.94 96 TYR B N 1
ATOM 2311 C CA . TYR B 1 96 ? -1.532 -5.473 -1.982 1 87.94 96 TYR B CA 1
ATOM 2312 C C . TYR B 1 96 ? -0.035 -5.188 -2 1 87.94 96 TYR B C 1
ATOM 2314 O O . TYR B 1 96 ? 0.39 -4.051 -1.777 1 87.94 96 TYR B O 1
ATOM 2322 N N . LYS B 1 97 ? 0.677 -6.203 -2.145 1 91.38 97 LYS B N 1
ATOM 2323 C CA . LYS B 1 97 ? 2.123 -6.043 -2.264 1 91.38 97 LYS B CA 1
ATOM 2324 C C . LYS B 1 97 ? 2.66 -6.781 -3.486 1 91.38 97 LYS B C 1
ATOM 2326 O O . LYS B 1 97 ? 2.234 -7.898 -3.777 1 91.38 97 LYS B O 1
ATOM 2331 N N . PRO B 1 98 ? 3.613 -6.199 -4.102 1 91.75 98 PRO B N 1
ATOM 2332 C CA . PRO B 1 98 ? 4.199 -6.836 -5.281 1 91.75 98 PRO B CA 1
ATOM 2333 C C . PRO B 1 98 ? 4.73 -8.242 -4.992 1 91.75 98 PRO B C 1
ATOM 2335 O O . PRO B 1 98 ? 4.598 -9.141 -5.824 1 91.75 98 PRO B O 1
ATOM 2338 N N . ILE B 1 99 ? 5.215 -8.484 -3.908 1 94.44 99 ILE B N 1
ATOM 2339 C CA . ILE B 1 99 ? 5.871 -9.742 -3.584 1 94.44 99 ILE B CA 1
ATOM 2340 C C . ILE B 1 99 ? 4.836 -10.867 -3.52 1 94.44 99 ILE B C 1
ATOM 2342 O O . ILE B 1 99 ? 5.176 -12.039 -3.662 1 94.44 99 ILE B O 1
ATOM 2346 N N . TYR B 1 100 ? 3.523 -10.562 -3.328 1 94.56 100 TYR B N 1
ATOM 2347 C CA . TYR B 1 100 ? 2.492 -11.594 -3.268 1 94.56 100 TYR B CA 1
ATOM 2348 C C . TYR B 1 100 ? 2.33 -12.281 -4.617 1 94.56 100 TYR B C 1
ATOM 2350 O O . TYR B 1 100 ? 2.225 -13.508 -4.688 1 94.56 100 TYR B O 1
ATOM 2358 N N . SER B 1 101 ? 2.369 -11.523 -5.648 1 93.25 101 SER B N 1
ATOM 2359 C CA . SER B 1 101 ? 2.273 -12.094 -6.984 1 93.25 101 SER B CA 1
ATOM 2360 C C . SER B 1 101 ? 3.484 -12.969 -7.305 1 93.25 101 SER B C 1
ATOM 2362 O O . SER B 1 101 ? 3.35 -14.039 -7.898 1 93.25 101 SER B O 1
ATOM 2364 N N . ALA B 1 102 ? 4.609 -12.484 -6.855 1 93.69 102 ALA B N 1
ATOM 2365 C CA . ALA B 1 102 ? 5.832 -13.25 -7.086 1 93.69 102 ALA B CA 1
ATOM 2366 C C . ALA B 1 102 ? 5.812 -14.562 -6.309 1 93.69 102 ALA B C 1
ATOM 2368 O O . ALA B 1 102 ? 6.125 -15.617 -6.859 1 93.69 102 ALA B O 1
ATOM 2369 N N . LEU B 1 103 ? 5.402 -14.469 -5.074 1 93.88 103 LEU B N 1
ATOM 2370 C CA . LEU B 1 103 ? 5.379 -15.641 -4.203 1 93.88 103 LEU B CA 1
ATOM 2371 C C . LEU B 1 103 ? 4.422 -16.703 -4.738 1 93.88 103 LEU B C 1
ATOM 2373 O O . LEU B 1 103 ? 4.66 -17.891 -4.574 1 93.88 103 LEU B O 1
ATOM 2377 N N . SER B 1 104 ? 3.342 -16.312 -5.402 1 93.19 104 SER B N 1
ATOM 2378 C CA . SER B 1 104 ? 2.361 -17.234 -5.977 1 93.19 104 SER B CA 1
ATOM 2379 C C . SER B 1 104 ? 2.998 -18.141 -7.02 1 93.19 104 SER B C 1
ATOM 2381 O O . SER B 1 104 ? 2.457 -19.203 -7.34 1 93.19 104 SER B O 1
ATOM 2383 N N . PHE B 1 105 ? 4.176 -17.734 -7.539 1 93.31 105 PHE B N 1
ATOM 2384 C CA . PHE B 1 105 ? 4.855 -18.516 -8.57 1 93.31 105 PHE B CA 1
ATOM 2385 C C . PHE B 1 105 ? 6.289 -18.828 -8.156 1 93.31 105 PHE B C 1
ATOM 2387 O O . PHE B 1 105 ? 7.16 -19 -9.008 1 93.31 105 PHE B O 1
ATOM 2394 N N . ALA B 1 106 ? 6.5 -18.812 -6.93 1 89.56 106 ALA B N 1
ATOM 2395 C CA . ALA B 1 106 ? 7.844 -19.031 -6.398 1 89.56 106 ALA B CA 1
ATOM 2396 C C . ALA B 1 106 ? 8.383 -20.406 -6.809 1 89.56 106 ALA B C 1
ATOM 2398 O O . ALA B 1 106 ? 9.594 -20.594 -6.91 1 89.56 106 ALA B O 1
ATOM 2399 N N . HIS B 1 107 ? 7.469 -21.359 -7.109 1 87.31 107 HIS B N 1
ATOM 2400 C CA . HIS B 1 107 ? 7.879 -22.703 -7.48 1 87.31 107 HIS B CA 1
ATOM 2401 C C . HIS B 1 107 ? 8.57 -22.719 -8.844 1 87.31 107 HIS B C 1
ATOM 2403 O O . HIS B 1 107 ? 9.211 -23.703 -9.211 1 87.31 107 HIS B O 1
ATOM 2409 N N . PHE B 1 108 ? 8.469 -21.688 -9.547 1 88.5 108 PHE B N 1
ATOM 2410 C CA . PHE B 1 108 ? 9.164 -21.578 -10.828 1 88.5 108 PHE B CA 1
ATOM 2411 C C . PHE B 1 108 ? 10.523 -20.906 -10.648 1 88.5 108 PHE B C 1
ATOM 2413 O O . PHE B 1 108 ? 11.305 -20.812 -11.602 1 88.5 108 PHE B O 1
ATOM 2420 N N . SER B 1 109 ? 10.703 -20.406 -9.531 1 83.31 109 SER B N 1
ATOM 2421 C CA . SER B 1 109 ? 11.969 -19.719 -9.273 1 83.31 109 SER B CA 1
ATOM 2422 C C . SER B 1 109 ? 13 -20.688 -8.695 1 83.31 109 SER B C 1
ATOM 2424 O O . SER B 1 109 ? 12.664 -21.797 -8.305 1 83.31 109 SER B O 1
ATOM 2426 N N . ASN B 1 110 ? 14.25 -20.297 -8.906 1 80.81 110 ASN B N 1
ATOM 2427 C CA . ASN B 1 110 ? 15.367 -20.984 -8.281 1 80.81 110 ASN B CA 1
ATOM 2428 C C . ASN B 1 110 ? 15.695 -20.406 -6.906 1 80.8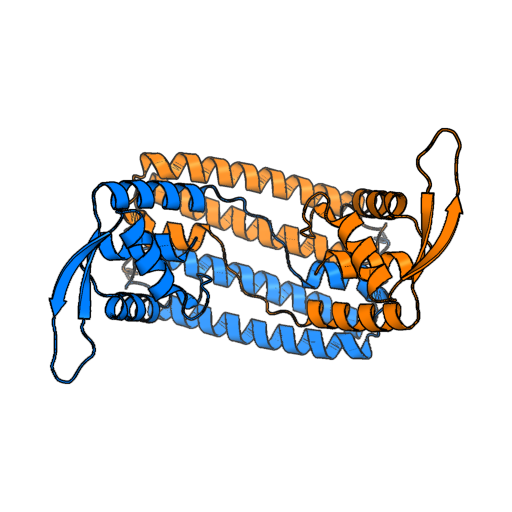1 110 ASN B C 1
ATOM 2430 O O . ASN B 1 110 ? 15.938 -19.219 -6.777 1 80.81 110 ASN B O 1
ATOM 2434 N N . ASP B 1 111 ? 15.664 -21.328 -5.938 1 77.5 111 ASP B N 1
ATOM 2435 C CA . ASP B 1 111 ? 15.93 -20.875 -4.57 1 77.5 111 ASP B CA 1
ATOM 2436 C C . ASP B 1 111 ? 17.25 -20.109 -4.492 1 77.5 111 ASP B C 1
ATOM 2438 O O . ASP B 1 111 ? 17.375 -19.172 -3.693 1 77.5 111 ASP B O 1
ATOM 2442 N N . HIS B 1 112 ? 18.094 -20.391 -5.316 1 83.81 112 HIS B N 1
ATOM 2443 C CA . HIS B 1 112 ? 19.391 -19.75 -5.312 1 83.81 112 HIS B CA 1
ATOM 2444 C C . HIS B 1 112 ? 19.281 -18.266 -5.664 1 83.81 112 HIS B C 1
ATOM 2446 O O . HIS B 1 112 ? 20.062 -17.438 -5.188 1 83.81 112 HIS B O 1
ATOM 2452 N N . GLU B 1 113 ? 18.266 -17.938 -6.359 1 87.94 113 GLU B N 1
ATOM 2453 C CA . GLU B 1 113 ? 18.078 -16.547 -6.742 1 87.94 113 GLU B CA 1
ATOM 2454 C C . GLU B 1 113 ? 17.188 -15.805 -5.734 1 87.94 113 GLU B C 1
ATOM 2456 O O . GLU B 1 113 ? 17.391 -14.617 -5.473 1 87.94 113 GLU B O 1
ATOM 2461 N N . LEU B 1 114 ? 16.359 -16.531 -5.121 1 90.75 114 LEU B N 1
ATOM 2462 C CA . LEU B 1 114 ? 15.336 -15.945 -4.266 1 90.75 114 LEU B CA 1
ATOM 2463 C C . LEU B 1 114 ? 15.914 -15.578 -2.902 1 90.75 114 LEU B C 1
ATOM 2465 O O . LEU B 1 114 ? 15.602 -14.523 -2.35 1 90.75 114 LEU B O 1
ATOM 2469 N N . VAL B 1 115 ? 16.797 -16.359 -2.412 1 94.56 115 VAL B N 1
ATOM 2470 C CA . VAL B 1 115 ? 17.297 -16.219 -1.05 1 94.56 115 VAL B CA 1
ATOM 2471 C C . VAL B 1 115 ? 18.062 -14.898 -0.911 1 94.56 115 VAL B C 1
ATOM 2473 O O . VAL B 1 115 ? 17.781 -14.117 -0.003 1 94.56 115 VAL B O 1
ATOM 2476 N N . PRO B 1 116 ? 18.969 -14.547 -1.888 1 95.5 116 PRO B N 1
ATOM 2477 C CA . PRO B 1 116 ? 19.672 -13.266 -1.764 1 95.5 116 PRO B CA 1
ATOM 2478 C C . PRO B 1 116 ? 18.719 -12.07 -1.839 1 95.5 116 PRO B C 1
ATOM 2480 O O . PRO B 1 116 ? 18.938 -11.062 -1.158 1 95.5 116 PRO B O 1
ATOM 2483 N N . ILE B 1 117 ? 17.734 -12.141 -2.611 1 95.56 117 ILE B N 1
ATOM 2484 C CA . ILE B 1 117 ? 16.766 -11.062 -2.76 1 95.56 117 ILE B CA 1
ATOM 2485 C C . ILE B 1 117 ? 15.992 -10.875 -1.453 1 95.56 117 ILE B C 1
ATOM 2487 O O . ILE B 1 117 ? 15.828 -9.742 -0.983 1 95.56 117 ILE B O 1
ATOM 2491 N N . LEU B 1 118 ? 15.562 -11.969 -0.857 1 95.75 118 LEU B N 1
ATOM 2492 C CA . LEU B 1 118 ? 14.82 -11.914 0.399 1 95.75 118 LEU B CA 1
ATOM 2493 C C . LEU B 1 118 ? 15.711 -11.406 1.531 1 95.75 118 LEU B C 1
ATOM 2495 O O . LEU B 1 118 ? 15.242 -10.672 2.406 1 95.75 118 LEU B O 1
ATOM 2499 N N . GLU B 1 119 ? 16.953 -11.797 1.495 1 96.94 119 GLU B N 1
ATOM 2500 C CA . GLU B 1 119 ? 17.906 -11.32 2.502 1 96.94 119 GLU B CA 1
ATOM 2501 C C . GLU B 1 119 ? 18.078 -9.805 2.408 1 96.94 119 GLU B C 1
ATOM 2503 O O . GLU B 1 119 ? 18.062 -9.109 3.426 1 96.94 119 GLU B O 1
ATOM 2508 N N . LYS B 1 120 ? 18.266 -9.398 1.221 1 97 120 LYS B N 1
ATOM 2509 C CA . LYS B 1 120 ? 18.391 -7.957 1.015 1 97 120 LYS B CA 1
ATOM 2510 C C . LYS B 1 120 ? 17.125 -7.227 1.454 1 97 120 LYS B C 1
ATOM 2512 O O . LYS B 1 120 ? 17.188 -6.18 2.1 1 97 120 LYS B O 1
ATOM 2517 N N . LYS B 1 121 ? 15.984 -7.73 1.145 1 96.19 121 LYS B N 1
ATOM 2518 C CA . LYS B 1 121 ? 14.703 -7.145 1.541 1 96.19 121 LYS B CA 1
ATOM 2519 C C . LYS B 1 121 ? 14.57 -7.098 3.061 1 96.19 121 LYS B C 1
ATOM 2521 O O . LYS B 1 121 ? 14.094 -6.105 3.615 1 96.19 121 LYS B O 1
ATOM 2526 N N . LYS B 1 122 ? 14.961 -8.164 3.68 1 96.94 122 LYS B N 1
ATOM 2527 C CA . LYS B 1 122 ? 14.93 -8.211 5.141 1 96.94 122 LYS B CA 1
ATOM 2528 C C . LYS B 1 122 ? 15.82 -7.117 5.738 1 96.94 122 LYS B C 1
ATOM 2530 O O . LYS B 1 122 ? 15.398 -6.406 6.652 1 96.94 122 LYS B O 1
ATOM 2535 N N . ASN B 1 123 ? 16.984 -6.969 5.188 1 97.31 123 ASN B N 1
ATOM 2536 C CA . ASN B 1 123 ? 17.922 -5.969 5.688 1 97.31 123 ASN B CA 1
ATOM 2537 C C . ASN B 1 123 ? 17.422 -4.551 5.449 1 97.31 123 ASN B C 1
ATOM 2539 O O . ASN B 1 123 ? 17.516 -3.695 6.332 1 97.31 123 ASN B O 1
ATOM 2543 N N . ASP B 1 124 ? 16.859 -4.34 4.301 1 96.44 124 ASP B N 1
ATOM 2544 C CA . ASP B 1 124 ? 16.266 -3.041 3.998 1 96.44 124 ASP B CA 1
ATOM 2545 C C . ASP B 1 124 ? 15.109 -2.734 4.945 1 96.44 124 ASP B C 1
ATOM 2547 O O . ASP B 1 124 ? 14.953 -1.596 5.395 1 96.44 124 ASP B O 1
ATOM 2551 N N . THR B 1 125 ? 14.32 -3.725 5.234 1 96.5 125 THR B N 1
ATOM 2552 C CA . THR B 1 125 ? 13.172 -3.574 6.121 1 96.5 125 THR B CA 1
ATOM 2553 C C . THR B 1 125 ? 13.617 -3.262 7.543 1 96.5 125 THR B C 1
ATOM 2555 O O . THR B 1 125 ? 13 -2.445 8.234 1 96.5 125 THR B O 1
ATOM 2558 N N . LEU B 1 126 ? 14.727 -3.893 7.934 1 96.88 126 LEU B N 1
ATOM 2559 C CA . LEU B 1 126 ? 15.289 -3.635 9.258 1 96.88 126 LEU B CA 1
ATOM 2560 C C . LEU B 1 126 ? 15.773 -2.191 9.367 1 96.88 126 LEU B C 1
ATOM 2562 O O . LEU B 1 126 ? 15.523 -1.53 10.383 1 96.88 126 LEU B O 1
ATOM 2566 N N . GLN B 1 127 ? 16.391 -1.73 8.352 1 96.19 127 GLN B N 1
ATOM 2567 C CA . GLN B 1 127 ? 16.859 -0.346 8.336 1 96.19 127 GLN B CA 1
ATOM 2568 C C . GLN B 1 127 ? 15.672 0.625 8.344 1 96.19 127 GLN B C 1
ATOM 2570 O O . GLN B 1 127 ? 15.711 1.645 9.039 1 96.19 127 GLN B O 1
ATOM 2575 N N . TYR B 1 128 ? 14.664 0.32 7.582 1 94.31 128 TYR B N 1
ATOM 2576 C CA . TYR B 1 128 ? 13.445 1.112 7.547 1 94.31 128 TYR B CA 1
ATOM 2577 C C . TYR B 1 128 ? 12.797 1.186 8.93 1 94.31 128 TYR B C 1
ATOM 2579 O O . TYR B 1 128 ? 12.383 2.258 9.367 1 94.31 128 TYR B O 1
ATOM 2587 N N . LEU B 1 129 ? 12.797 0.049 9.641 1 96.25 129 LEU B N 1
ATOM 2588 C CA . LEU B 1 129 ? 12.242 -0.013 10.992 1 96.25 129 LEU B CA 1
ATOM 2589 C C . LEU B 1 129 ? 13 0.921 11.93 1 96.25 129 LEU B C 1
ATOM 2591 O O . LEU B 1 129 ? 12.391 1.715 12.648 1 96.25 129 LEU B O 1
ATOM 2595 N N . HIS B 1 130 ? 14.312 0.883 11.867 1 97.25 130 HIS B N 1
ATOM 2596 C CA . HIS B 1 130 ? 15.141 1.714 12.727 1 97.25 130 HIS B CA 1
ATOM 2597 C C . HIS B 1 130 ? 14.922 3.197 12.445 1 97.25 130 HIS B C 1
ATOM 2599 O O . HIS B 1 130 ? 14.836 4.004 13.375 1 97.25 130 HIS B O 1
ATOM 2605 N N . THR B 1 131 ? 14.805 3.488 11.227 1 95 131 THR B N 1
ATOM 2606 C CA . THR B 1 131 ? 14.586 4.875 10.836 1 95 131 THR B CA 1
ATOM 2607 C C . THR B 1 131 ? 13.266 5.391 11.398 1 95 131 THR B C 1
ATOM 2609 O O . THR B 1 131 ? 13.227 6.457 12.016 1 95 131 THR B O 1
ATOM 2612 N N . MET B 1 132 ? 12.227 4.641 11.273 1 95.19 132 MET B N 1
ATOM 2613 C CA . MET B 1 132 ? 10.906 5.074 11.719 1 95.19 132 MET B CA 1
ATOM 2614 C C . MET B 1 132 ? 10.836 5.113 13.242 1 95.19 132 MET B C 1
ATOM 2616 O O . MET B 1 132 ? 10.18 5.988 13.812 1 95.19 132 MET B O 1
ATOM 2620 N N . GLN B 1 133 ? 11.484 4.156 13.852 1 97.44 133 GLN B N 1
ATOM 2621 C CA . GLN B 1 133 ? 11.539 4.168 15.305 1 97.44 133 GLN B CA 1
ATOM 2622 C C . GLN B 1 133 ? 12.25 5.418 15.82 1 97.44 133 GLN B C 1
ATOM 2624 O O . GLN B 1 133 ? 11.82 6.02 16.812 1 97.44 133 GLN B O 1
ATOM 2629 N N . THR B 1 134 ? 13.328 5.801 15.148 1 96.56 134 THR B N 1
ATOM 2630 C CA . THR B 1 134 ? 14.062 7.004 15.516 1 96.56 134 THR B CA 1
ATOM 2631 C C . THR B 1 134 ? 13.195 8.25 15.336 1 96.56 134 THR B C 1
ATOM 2633 O O . THR B 1 134 ? 13.156 9.109 16.219 1 96.56 134 THR B O 1
ATOM 2636 N N . ILE B 1 135 ? 12.516 8.32 14.273 1 94.44 135 ILE B N 1
ATOM 2637 C CA . ILE B 1 135 ? 11.633 9.453 14.008 1 94.44 135 ILE B CA 1
ATOM 2638 C C . ILE B 1 135 ? 10.539 9.516 15.07 1 94.44 135 ILE B C 1
ATOM 2640 O O . ILE B 1 135 ? 10.234 10.594 15.594 1 94.44 135 ILE B O 1
ATOM 2644 N N . TYR B 1 136 ? 9.969 8.422 15.391 1 96.19 136 TYR B N 1
ATOM 2645 C CA . TYR B 1 136 ? 8.953 8.367 16.438 1 96.19 136 TYR B CA 1
ATOM 2646 C C . TYR B 1 136 ? 9.492 8.906 17.75 1 96.19 136 TYR B C 1
ATOM 2648 O O . TYR B 1 136 ? 8.867 9.758 18.391 1 96.19 136 TYR B O 1
ATOM 2656 N N . ASP B 1 137 ? 10.656 8.438 18.156 1 95.81 137 ASP B N 1
ATOM 2657 C CA . ASP B 1 137 ? 11.258 8.82 19.438 1 95.81 137 ASP B CA 1
ATOM 2658 C C . ASP B 1 137 ? 11.586 10.312 19.453 1 95.81 137 ASP B C 1
ATOM 2660 O O . ASP B 1 137 ? 11.43 10.977 20.484 1 95.81 137 ASP B O 1
ATOM 2664 N N . CYS B 1 138 ? 12.023 10.836 18.359 1 93.44 138 CYS B N 1
ATOM 2665 C CA . CYS B 1 138 ? 12.383 12.242 18.266 1 93.44 138 CYS B CA 1
ATOM 2666 C C . CYS B 1 138 ? 11.148 13.133 18.328 1 93.44 138 CYS B C 1
ATOM 2668 O O . CYS B 1 138 ? 11.227 14.281 18.75 1 93.44 138 CYS B O 1
ATOM 2670 N N . ASN B 1 139 ? 9.992 12.578 17.953 1 93.25 139 ASN B N 1
ATOM 2671 C CA . ASN B 1 139 ? 8.789 13.391 17.859 1 93.25 139 ASN B CA 1
ATOM 2672 C C . ASN B 1 139 ? 7.895 13.227 19.094 1 93.25 139 ASN B C 1
ATOM 2674 O O . ASN B 1 139 ? 7.004 14.047 19.328 1 93.25 139 ASN B O 1
ATOM 2678 N N . LYS B 1 140 ? 8.18 12.211 19.75 1 93.06 140 LYS B N 1
ATOM 2679 C CA . LYS B 1 140 ? 7.391 11.953 20.953 1 93.06 140 LYS B CA 1
ATOM 2680 C C . LYS B 1 140 ? 7.391 13.164 21.875 1 93.06 140 LYS B C 1
ATOM 2682 O O . LYS B 1 140 ? 8.445 13.711 22.188 1 93.06 140 LYS B O 1
ATOM 2687 N N . GLY B 1 141 ? 6.223 13.641 22.266 1 91 141 GLY B N 1
ATOM 2688 C CA . GLY B 1 141 ? 6.082 14.781 23.156 1 91 141 GLY B CA 1
ATOM 2689 C C . GLY B 1 141 ? 6.188 16.109 22.438 1 91 141 GLY B C 1
ATOM 2690 O O . GLY B 1 141 ? 6.074 17.172 23.047 1 91 141 GLY B O 1
ATOM 2691 N N . LYS B 1 142 ? 6.391 16.094 21.188 1 92.25 142 LYS B N 1
ATOM 2692 C CA . LYS B 1 142 ? 6.621 17.344 20.453 1 92.25 142 LYS B CA 1
ATOM 2693 C C . LYS B 1 142 ? 5.523 17.578 19.406 1 92.25 142 LYS B C 1
ATOM 2695 O O . LYS B 1 142 ? 5.34 18.703 18.938 1 92.25 142 LYS B O 1
ATOM 2700 N N . VAL B 1 143 ? 4.852 16.484 19.078 1 91.81 143 VAL B N 1
ATOM 2701 C CA . VAL B 1 143 ? 3.838 16.594 18.031 1 91.81 143 VAL B CA 1
ATOM 2702 C C . VAL B 1 143 ? 2.51 16.047 18.547 1 91.81 143 VAL B C 1
ATOM 2704 O O . VAL B 1 143 ? 2.477 15.305 19.531 1 91.81 143 VAL B O 1
ATOM 2707 N N . PRO B 1 144 ? 1.413 16.375 17.844 1 91.5 144 PRO B N 1
ATOM 2708 C CA . PRO B 1 144 ? 0.099 15.859 18.234 1 91.5 144 PRO B CA 1
ATOM 2709 C C . PRO B 1 144 ? 0.021 14.336 18.172 1 91.5 144 PRO B C 1
ATOM 2711 O O . PRO B 1 144 ? 0.751 13.711 17.406 1 91.5 144 PRO B O 1
ATOM 2714 N N . ARG B 1 145 ? -0.875 13.742 18.922 1 92.31 145 ARG B N 1
ATOM 2715 C CA . ARG B 1 145 ? -1.087 12.297 18.984 1 92.31 145 ARG B CA 1
ATOM 2716 C C . ARG B 1 145 ? -1.376 11.727 17.594 1 92.31 145 ARG B C 1
ATOM 2718 O O . ARG B 1 145 ? -0.89 10.648 17.25 1 92.31 145 ARG B O 1
ATOM 2725 N N . ALA B 1 146 ? -2.141 12.461 16.844 1 92.69 146 ALA B N 1
ATOM 2726 C CA . ALA B 1 146 ? -2.498 12 15.5 1 92.69 146 ALA B CA 1
ATOM 2727 C C . ALA B 1 146 ? -1.252 11.703 14.672 1 92.69 146 ALA B C 1
ATOM 2729 O O . ALA B 1 146 ? -1.192 10.688 13.969 1 92.69 146 ALA B O 1
ATOM 2730 N N . GLN B 1 147 ? -0.265 12.5 14.758 1 92.88 147 GLN B N 1
ATOM 2731 C CA . GLN B 1 147 ? 0.978 12.328 14.016 1 92.88 147 GLN B CA 1
ATOM 2732 C C . GLN B 1 147 ? 1.78 11.148 14.547 1 92.88 147 GLN B C 1
ATOM 2734 O O . GLN B 1 147 ? 2.379 10.398 13.773 1 92.88 147 GLN B O 1
ATOM 2739 N N . LEU B 1 148 ? 1.777 10.977 15.805 1 94.25 148 LEU B N 1
ATOM 2740 C CA . LEU B 1 148 ? 2.479 9.852 16.406 1 94.25 148 LEU B CA 1
ATOM 2741 C C . LEU B 1 148 ? 1.827 8.531 16 1 94.25 148 LEU B C 1
ATOM 2743 O O . LEU B 1 148 ? 2.518 7.523 15.812 1 94.25 148 LEU B O 1
ATOM 2747 N N . TYR B 1 149 ? 0.484 8.547 15.891 1 95.69 149 TYR B N 1
ATOM 2748 C CA . TYR B 1 149 ? -0.235 7.34 15.5 1 95.69 149 TYR B CA 1
ATOM 2749 C C . TYR B 1 149 ? 0.16 6.91 14.086 1 95.69 149 TYR B C 1
ATOM 2751 O O . TYR B 1 149 ? 0.192 5.715 13.781 1 95.69 149 TYR B O 1
ATOM 2759 N N . ILE B 1 150 ? 0.488 7.887 13.227 1 95.69 150 ILE B N 1
ATOM 2760 C CA . ILE B 1 150 ? 0.949 7.555 11.883 1 95.69 150 ILE B CA 1
ATOM 2761 C C . ILE B 1 150 ? 2.244 6.75 11.969 1 95.69 150 ILE B C 1
ATOM 2763 O O . ILE B 1 150 ? 2.344 5.66 11.398 1 95.69 150 ILE B O 1
ATOM 2767 N N . LEU B 1 151 ? 3.201 7.285 12.719 1 95.31 151 LEU B N 1
ATOM 2768 C CA . LEU B 1 151 ? 4.5 6.637 12.867 1 95.31 151 LEU B CA 1
ATOM 2769 C C . LEU B 1 151 ? 4.355 5.273 13.539 1 95.31 151 LEU B C 1
ATOM 2771 O O . LEU B 1 151 ? 5.004 4.305 13.141 1 95.31 151 LEU B O 1
ATOM 2775 N N . GLN B 1 152 ? 3.518 5.246 14.5 1 96.81 152 GLN B N 1
ATOM 2776 C CA . GLN B 1 152 ? 3.264 3.988 15.195 1 96.81 152 GLN B CA 1
ATOM 2777 C C . GLN B 1 152 ? 2.715 2.934 14.242 1 96.81 152 GLN B C 1
ATOM 2779 O O . GLN B 1 152 ? 3.137 1.775 14.281 1 96.81 152 GLN B O 1
ATOM 2784 N N . SER B 1 153 ? 1.757 3.32 13.43 1 96.56 153 SER B N 1
ATOM 2785 C CA . SER B 1 153 ? 1.19 2.404 12.445 1 96.56 153 SER B CA 1
ATOM 2786 C C . SER B 1 153 ? 2.264 1.874 11.5 1 96.56 153 SER B C 1
ATOM 2788 O O . SER B 1 153 ? 2.344 0.668 11.258 1 96.56 153 SER B O 1
ATOM 2790 N N . VAL B 1 154 ? 3.08 2.727 11.008 1 95.81 154 VAL B N 1
ATOM 2791 C CA . VAL B 1 154 ? 4.145 2.342 10.086 1 95.81 154 VAL B CA 1
ATOM 2792 C C . VAL B 1 154 ? 5.078 1.342 10.766 1 95.81 154 VAL B C 1
ATOM 2794 O O . VAL B 1 154 ? 5.391 0.291 10.203 1 95.81 154 VAL B O 1
ATOM 2797 N N . ILE B 1 155 ? 5.465 1.641 11.977 1 97.12 155 ILE B N 1
ATOM 2798 C CA . ILE B 1 155 ? 6.387 0.795 12.727 1 97.12 155 ILE B CA 1
ATOM 2799 C C . ILE B 1 155 ? 5.766 -0.583 12.938 1 97.12 155 ILE B C 1
ATOM 2801 O O . ILE B 1 155 ? 6.434 -1.605 12.758 1 97.12 155 ILE B O 1
ATOM 2805 N N . GLU B 1 156 ? 4.516 -0.613 13.289 1 97.62 156 GLU B N 1
ATOM 2806 C CA . GLU B 1 156 ? 3.85 -1.888 13.531 1 97.62 156 GLU B CA 1
ATOM 2807 C C . GLU B 1 156 ? 3.736 -2.707 12.25 1 97.62 156 GLU B C 1
ATOM 2809 O O . GLU B 1 156 ? 3.93 -3.924 12.266 1 97.62 156 GLU B O 1
ATOM 2814 N N . HIS B 1 157 ? 3.463 -2.105 11.18 1 96.62 157 HIS B N 1
ATOM 2815 C CA . HIS B 1 157 ? 3.395 -2.816 9.906 1 96.62 157 HIS B CA 1
ATOM 2816 C C . HIS B 1 157 ? 4.766 -3.332 9.492 1 96.62 157 HIS B C 1
ATOM 2818 O O . HIS B 1 157 ? 4.887 -4.449 8.984 1 96.62 157 HIS B O 1
ATOM 2824 N N . ILE B 1 158 ? 5.793 -2.506 9.672 1 96.75 158 ILE B N 1
ATOM 2825 C CA . ILE B 1 158 ? 7.145 -2.932 9.328 1 96.75 158 ILE B CA 1
ATOM 2826 C C . ILE B 1 158 ? 7.535 -4.137 10.18 1 96.75 158 ILE B C 1
ATOM 2828 O O . ILE B 1 158 ? 8.188 -5.062 9.688 1 96.75 158 ILE B O 1
ATOM 2832 N N . THR B 1 159 ? 7.18 -4.082 11.414 1 97.69 159 THR B N 1
ATOM 2833 C CA . THR B 1 159 ? 7.496 -5.176 12.32 1 97.69 159 THR B CA 1
ATOM 2834 C C . THR B 1 159 ? 6.859 -6.48 11.844 1 97.69 159 THR B C 1
ATOM 2836 O O . THR B 1 159 ? 7.516 -7.523 11.828 1 97.69 159 THR B O 1
ATOM 2839 N N . VAL B 1 160 ? 5.605 -6.398 11.438 1 97.31 160 VAL B N 1
ATOM 2840 C CA . VAL B 1 160 ? 4.914 -7.555 10.875 1 97.31 160 VAL B CA 1
ATOM 2841 C C . VAL B 1 160 ? 5.656 -8.047 9.633 1 97.31 160 VAL B C 1
ATOM 2843 O O . VAL B 1 160 ? 5.867 -9.25 9.469 1 97.31 160 VAL B O 1
ATOM 2846 N N . GLU B 1 161 ? 6.07 -7.148 8.781 1 96.56 161 GLU B N 1
ATOM 2847 C CA . GLU B 1 161 ? 6.777 -7.496 7.551 1 96.56 161 GLU B CA 1
ATOM 2848 C C . GLU B 1 161 ? 8.094 -8.211 7.852 1 96.56 161 GLU B C 1
ATOM 2850 O O . GLU B 1 161 ? 8.43 -9.195 7.195 1 96.56 161 GLU B O 1
ATOM 2855 N N . LEU B 1 162 ? 8.781 -7.668 8.812 1 97.06 162 LEU B N 1
ATOM 2856 C CA . LEU B 1 162 ? 10.07 -8.234 9.164 1 97.06 162 LEU B CA 1
ATOM 2857 C C . LEU B 1 162 ? 9.922 -9.664 9.672 1 97.06 162 LEU B C 1
ATOM 2859 O O . LEU B 1 162 ? 10.688 -10.555 9.281 1 97.06 162 LEU B O 1
ATOM 2863 N N . GLN B 1 163 ? 9 -9.875 10.523 1 97.25 163 GLN B N 1
ATOM 2864 C CA . GLN B 1 163 ? 8.75 -11.211 11.039 1 97.25 163 GLN B CA 1
ATOM 2865 C C . GLN B 1 163 ? 8.344 -12.164 9.922 1 97.25 163 GLN B C 1
ATOM 2867 O O . GLN B 1 163 ? 8.812 -13.305 9.875 1 97.25 163 GLN B O 1
ATOM 2872 N N . TRP B 1 164 ? 7.531 -11.711 9.07 1 97.12 164 TRP B N 1
ATOM 2873 C CA . TRP B 1 164 ? 7.07 -12.492 7.93 1 97.12 164 TRP B CA 1
ATOM 2874 C C . TRP B 1 164 ? 8.234 -12.852 7.012 1 97.12 164 TRP B C 1
ATOM 2876 O O . TRP B 1 164 ? 8.359 -14 6.586 1 97.12 164 TRP B O 1
ATOM 2886 N N . LEU B 1 165 ? 9.078 -11.867 6.734 1 96.75 165 LEU B N 1
ATOM 2887 C CA . LEU B 1 165 ? 10.234 -12.102 5.875 1 96.75 165 LEU B CA 1
ATOM 2888 C C . LEU B 1 165 ? 11.18 -13.117 6.496 1 96.75 165 LEU B C 1
ATOM 2890 O O . LEU B 1 165 ? 11.773 -13.93 5.785 1 96.75 165 LEU B O 1
ATOM 2894 N N . ASN B 1 166 ? 11.32 -13.023 7.781 1 97.06 166 ASN B N 1
ATOM 2895 C CA . ASN B 1 166 ? 12.156 -14 8.469 1 97.06 166 ASN B CA 1
ATOM 2896 C C . ASN B 1 166 ? 11.641 -15.422 8.258 1 97.06 166 ASN B C 1
ATOM 2898 O O . ASN B 1 166 ? 12.422 -16.328 7.973 1 97.06 166 ASN B O 1
ATOM 2902 N N . THR B 1 167 ? 10.375 -15.609 8.398 1 95.69 167 THR B N 1
ATOM 2903 C CA . THR B 1 167 ? 9.758 -16.922 8.211 1 95.69 167 THR B CA 1
ATOM 2904 C C . THR B 1 167 ? 9.898 -17.375 6.762 1 95.69 167 THR B C 1
ATOM 2906 O O . THR B 1 167 ? 10.25 -18.531 6.496 1 95.69 167 THR B O 1
ATOM 2909 N N . LEU B 1 168 ? 9.648 -16.5 5.84 1 94.44 168 LEU B N 1
ATOM 2910 C CA . LEU B 1 168 ? 9.758 -16.797 4.414 1 94.44 168 LEU B CA 1
ATOM 2911 C C . LEU B 1 168 ? 11.172 -17.219 4.051 1 94.44 168 LEU B C 1
ATOM 2913 O O . LEU B 1 168 ? 11.367 -18.203 3.336 1 94.44 168 LEU B O 1
ATOM 2917 N N . LEU B 1 169 ? 12.117 -16.422 4.574 1 95.5 169 LEU B N 1
ATOM 2918 C CA . LEU B 1 169 ? 13.516 -16.688 4.277 1 95.5 169 LEU B CA 1
ATOM 2919 C C . LEU B 1 169 ? 13.945 -18.047 4.812 1 95.5 169 LEU B C 1
ATOM 2921 O O . LEU B 1 169 ? 14.648 -18.797 4.129 1 95.5 169 LEU B O 1
ATOM 2925 N N . LYS B 1 170 ? 13.547 -18.375 6 1 95.25 170 LYS B N 1
ATOM 2926 C CA . LYS B 1 170 ? 13.859 -19.672 6.594 1 95.25 170 LYS B CA 1
ATOM 2927 C C . LYS B 1 170 ? 13.383 -20.812 5.703 1 95.25 170 LYS B C 1
ATOM 2929 O O . LYS B 1 170 ? 14.141 -21.734 5.406 1 95.25 170 LYS B O 1
ATOM 2934 N N . ASP B 1 171 ? 12.156 -20.734 5.207 1 93.38 171 ASP B N 1
ATOM 2935 C CA . ASP B 1 171 ? 11.594 -21.797 4.379 1 93.38 171 ASP B CA 1
ATOM 2936 C C . ASP B 1 171 ? 12.203 -21.797 2.98 1 93.38 171 ASP B C 1
ATOM 2938 O O . ASP B 1 171 ? 12.359 -22.844 2.359 1 93.38 171 ASP B O 1
ATOM 2942 N N . ALA B 1 172 ? 12.57 -20.609 2.525 1 93 172 ALA B N 1
ATOM 2943 C CA . ALA B 1 172 ? 13.234 -20.531 1.229 1 93 172 ALA B CA 1
ATOM 2944 C C . ALA B 1 172 ? 14.594 -21.219 1.262 1 93 172 ALA B C 1
ATOM 2946 O O . ALA B 1 172 ? 14.93 -21.984 0.353 1 93 172 ALA B O 1
ATOM 2947 N N . ILE B 1 173 ? 15.359 -20.984 2.32 1 93.31 173 ILE B N 1
ATOM 2948 C CA . ILE B 1 173 ? 16.672 -21.594 2.49 1 93.31 173 ILE B CA 1
ATOM 2949 C C . ILE B 1 173 ? 16.531 -23.109 2.584 1 93.31 173 ILE B C 1
ATOM 2951 O O . ILE B 1 173 ? 17.344 -23.859 2.014 1 93.31 173 ILE B O 1
ATOM 2955 N N . ALA B 1 174 ? 15.492 -23.562 3.225 1 92.75 174 ALA B N 1
ATOM 2956 C CA . ALA B 1 174 ? 15.25 -25 3.416 1 92.75 174 ALA B CA 1
ATOM 2957 C C . ALA B 1 174 ? 14.609 -25.609 2.18 1 92.75 174 ALA B C 1
ATOM 2959 O O . ALA B 1 174 ? 14.438 -26.828 2.105 1 92.75 174 ALA B O 1
ATOM 2960 N N . GLY B 1 175 ? 14.227 -24.875 1.272 1 89.06 175 GLY B N 1
ATOM 2961 C CA . GLY B 1 175 ? 13.578 -25.375 0.068 1 89.06 175 GLY B CA 1
ATOM 2962 C C . GLY B 1 175 ? 12.18 -25.906 0.32 1 89.06 175 GLY B C 1
ATOM 2963 O O . GLY B 1 175 ? 11.773 -26.906 -0.276 1 89.06 175 GLY B O 1
ATOM 2964 N N . ARG B 1 176 ? 11.422 -25.188 1.206 1 90.06 176 ARG B N 1
ATOM 2965 C CA . ARG B 1 176 ? 10.141 -25.719 1.655 1 90.06 176 ARG B CA 1
ATOM 2966 C C . ARG B 1 176 ? 8.984 -24.875 1.132 1 90.06 176 ARG B C 1
ATOM 2968 O O . ARG B 1 176 ? 7.82 -25.141 1.434 1 90.06 176 ARG B O 1
ATOM 2975 N N . LEU B 1 177 ? 9.195 -23.906 0.349 1 90.44 177 LEU B N 1
ATOM 2976 C CA . LEU B 1 177 ? 8.156 -22.969 -0.077 1 90.44 177 LEU B CA 1
ATOM 2977 C C . LEU B 1 177 ? 7.117 -23.672 -0.942 1 90.44 177 LEU B C 1
ATOM 2979 O O . LEU B 1 177 ? 5.938 -23.312 -0.924 1 90.44 177 LEU B O 1
ATOM 2983 N N . SER B 1 178 ? 7.52 -24.719 -1.642 1 88.75 178 SER B N 1
ATOM 2984 C CA . SER B 1 178 ? 6.617 -25.391 -2.561 1 88.75 178 SER B CA 1
ATOM 2985 C C 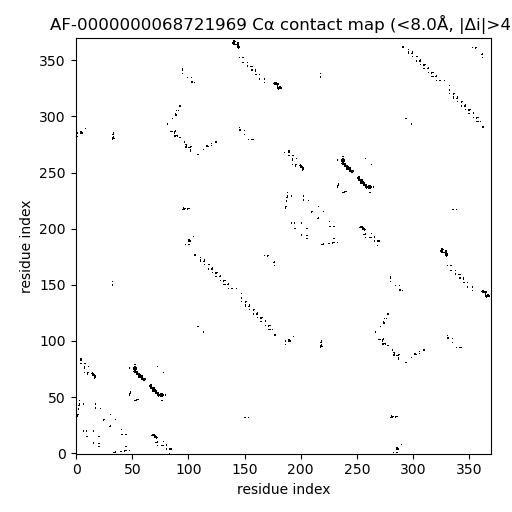. SER B 1 178 ? 5.922 -26.562 -1.88 1 88.75 178 SER B C 1
ATOM 2987 O O . SER B 1 178 ? 5.082 -27.234 -2.486 1 88.75 178 SER B O 1
ATOM 2989 N N . GLU B 1 179 ? 6.238 -26.781 -0.603 1 89.06 179 GLU B N 1
ATOM 2990 C CA . GLU B 1 179 ? 5.66 -27.906 0.134 1 89.06 179 GLU B CA 1
ATOM 2991 C C . GLU B 1 179 ? 4.215 -27.609 0.527 1 89.06 179 GLU B C 1
ATOM 2993 O O . GLU B 1 179 ? 3.869 -26.484 0.866 1 89.06 179 GLU B O 1
ATOM 2998 N N . VAL B 1 180 ? 3.406 -28.672 0.41 1 87.25 180 VAL B N 1
ATOM 2999 C CA . VAL B 1 180 ? 2.033 -28.609 0.903 1 87.25 180 VAL B CA 1
ATOM 3000 C C . VAL B 1 180 ? 1.941 -29.281 2.268 1 87.25 180 VAL B C 1
ATOM 3002 O O . VAL B 1 180 ? 2.211 -30.484 2.391 1 87.25 180 VAL B O 1
ATOM 3005 N N . ALA B 1 181 ? 2.244 -28.438 3.479 1 70.12 181 ALA B N 1
ATOM 3006 C CA . ALA B 1 181 ? 2.293 -29.016 4.82 1 70.12 181 ALA B CA 1
ATOM 3007 C C . ALA B 1 181 ? 0.958 -29.656 5.191 1 70.12 181 ALA B C 1
ATOM 3009 O O . ALA B 1 181 ? -0.099 -29.047 5.008 1 70.12 181 ALA B O 1
ATOM 3010 N N . ILE B 1 182 ? 0.916 -30.953 5.227 1 59.25 182 ILE B N 1
ATOM 3011 C CA . ILE B 1 182 ? -0.219 -31.719 5.746 1 59.25 182 ILE B CA 1
ATOM 3012 C C . ILE B 1 182 ? -0.26 -31.594 7.27 1 59.25 182 ILE B C 1
ATOM 3014 O O . ILE B 1 182 ? 0.764 -31.766 7.938 1 59.25 182 ILE B O 1
ATOM 3018 N N . ASP B 1 183 ? -0.817 -30.578 7.734 1 50.41 183 ASP B N 1
ATOM 3019 C CA . ASP B 1 183 ? -0.968 -30.656 9.18 1 50.41 183 ASP B CA 1
ATOM 3020 C C . ASP B 1 183 ? -1.01 -32.125 9.656 1 50.41 183 ASP B C 1
ATOM 3022 O O . ASP B 1 183 ? -1.838 -32.906 9.188 1 50.41 183 ASP B O 1
ATOM 3026 N N . GLU B 1 184 ? 0.161 -32.719 9.789 1 40.44 184 GLU B N 1
ATOM 3027 C CA . GLU B 1 184 ? 0.027 -33.938 10.594 1 40.44 184 GLU B CA 1
ATOM 3028 C C . GLU B 1 184 ? -0.742 -33.656 11.883 1 40.44 184 GLU B C 1
ATOM 3030 O O . GLU B 1 184 ? -0.406 -32.719 12.625 1 40.44 184 GLU B O 1
ATOM 3035 N N . ASN B 1 185 ? -2.039 -33.875 11.906 1 33.34 185 ASN B N 1
ATOM 3036 C CA . ASN B 1 185 ? -2.496 -34.25 13.242 1 33.34 185 ASN B CA 1
ATOM 3037 C C . ASN B 1 185 ? -1.441 -35.062 13.984 1 33.34 185 ASN B C 1
ATOM 3039 O O . ASN B 1 185 ? -0.818 -35.938 13.414 1 33.34 185 ASN B O 1
#

Sequence (370 aa):
MSMKLVILGLLLEGDKHPYEVQHIMKERQMDCYIKYAKGSLYYAFEQLEKQGAIHITNVIRDTNRPDKTIFHITEEGKKLFHTLLLKQFEAKNQIYKPIYSALSFAHFSNDHELVPILEKKKNDTLQYLHTMQTIYDCNKGKVPRAQLYILQSVIEHITVELQWLNTLLKDAIAGRLSEVAIDENMSMKLVILGLLLEGDKHPYEVQHIMKERQMDCYIKYAKGSLYYAFEQLEKQGAIHITNVIRDTNRPDKTIFHITEEGKKLFHTLLLKQFEAKNQIYKPIYSALSFAHFSNDHELVPILEKKKNDTLQYLHTMQTIYDCNKGKVPRAQLYILQSVIEHITVELQWLNTLLKDAIAGRLSEVAIDEN

Solvent-accessible surface area (backbone atoms only — not comparable to full-atom values): 20066 Å² total; per-residue (Å²): 113,58,57,55,41,50,53,44,53,52,27,74,77,37,70,42,27,70,67,56,51,54,49,50,39,57,74,67,47,41,72,73,40,40,77,73,64,90,73,44,62,63,54,44,51,52,53,36,38,75,71,50,23,28,45,80,75,45,73,48,73,42,96,89,41,77,68,46,49,29,34,35,62,33,76,57,20,52,53,49,34,52,54,48,38,52,49,24,57,62,49,80,88,74,75,62,50,58,43,43,60,27,40,70,47,44,79,78,51,55,58,82,61,50,46,60,49,50,51,50,49,44,51,51,46,51,53,51,41,53,51,46,50,49,52,42,63,72,37,59,54,73,42,33,40,35,52,49,51,46,44,50,51,51,43,52,49,44,51,52,49,46,55,49,43,51,54,50,44,54,32,41,75,69,68,41,39,68,37,54,58,59,73,74,125,114,57,55,56,42,51,52,46,54,51,28,73,76,38,71,43,29,70,67,57,51,55,49,49,39,55,74,68,47,41,73,76,40,39,76,72,66,89,74,44,63,64,55,44,52,52,52,36,40,74,72,50,23,28,44,80,74,44,74,47,73,42,95,90,41,76,66,47,50,29,32,36,62,34,76,56,21,53,52,47,34,53,52,48,37,52,48,24,57,62,49,80,89,74,75,62,50,59,41,45,60,27,39,70,47,44,78,77,53,55,58,83,62,48,47,60,47,48,50,50,51,43,52,52,47,52,52,52,41,53,51,46,51,49,52,43,63,72,37,60,54,73,43,33,40,35,51,51,51,46,45,49,50,51,44,52,49,43,52,53,48,47,55,49,44,52,55,51,44,56,32,41,74,68,68,41,40,66,38,56,58,58,74,74,123

Organism: Bacillus thuringiensis (NCBI:txid1428)

InterPro domains:
  IPR005149 Transcription regulator PadR, N-terminal [PF03551] (7-81)
  IPR036388 Winged helix-like DNA-binding domain superfamily [G3DSA:1.10.10.10] (1-89)
  IPR036390 Winged helix DNA-binding domain superfamily [SSF46785] (3-171)

Secondary structure (DSSP, 8-state):
-HHHHHHHHHHHTS-B-HHHHHHHHHHTTGGGTS---TTHHHHHHHHHHHTTSEEEEEEE--SSS--EEEEEE-HHHHHHHHHHHHHHHHS------HHHHHHTTGGGS-HHHHHHHHHHHHHHHHHHHHHHHHHHHHHTTTS-HHHHHHHHHHHHHHHHHHHHHHHHHHHHHHT-TT-------/-HHHHHHHHHHHTS-B-HHHHHHHHHHTTGGGTS---TTHHHHHHHHHHHTTSEEEEEEE--SSS--EEEEEE-HHHHHHHHHHHHHHHHS------HHHHHHTTGGGS-HHHHHHHHHHHHHHHHHHHHHHHHHHHHHTTTS-HHHHHHHHHHHHHHHHHHHHHHHHHHHHHHT-TT-------

Nearest PDB structures (foldseek):
  5x11-assembly3_D  TM=7.913E-01  e=3.010E-08  Bacillus spizizenii str. W23
  5x11-assembly4_H  TM=8.086E-01  e=4.289E-08  Bacillus spizizenii str. W23
  5x11-assembly1_B  TM=8.082E-01  e=4.550E-08  Bacillus spizizenii str. W23
  5x11-assembly2_E  TM=8.122E-01  e=4.827E-08  Bacillus spizizenii str. W23
  6jyi-assembly1_B  TM=8.053E-01  e=4.289E-08  Bacillus cereus ATCC 14579

pLDDT: mean 90.43, std 10.74, range [32.97, 98.38]

Foldseek 3Di:
DVQLLQVLVVLVVHKAFLVVSVVVCVVLVVVLQDDDDPPVNVVSVVVCVVVVQKHWDDFDDDPVDPTGTIIHGDPNVVVVNVVVVVCVVPDDDDDDDPVVVVLVVCVPPDLVVVLVVLVVVLVVLVVSLVVLVVSLVVCVPPDDPVSSVSSVVVNVVSVVVNVVSVVVNVCSVVVCSPPDDPPPD/DVQLLQVLVVLVVHKAFLVVSVVVCVVLVVVLQDDDDPPVNVVSVVVCVVVVQKHFDDFCDDPVDPTGTIIHGDPNVVVVNVVVVVCVVPDDDDDDDPVVVVLVVCVPPDLVVVLVVLVVVLVVLVVSLVVLVVSLVVCVPPDDPVSSVSSVVVNVVSVVVNVVSVVVNVCSVVVCSPPDDPPPD

Radius of gyration: 24.21 Å; Cα contacts (8 Å, |Δi|>4): 454; chains: 2; bounding box: 42×75×67 Å